Protein AF-A0A814RUX6-F1 (afdb_monomer_lite)

Organism: NCBI:txid1234261

Secondary structure (DSSP, 8-state):
----------------------------------------GGGSSSSS-TTHHHHHHHHHHHHHHHHHHHHHHHHHHHHHHHHHHHHHHHHHHHHHHHHHHHHHHHHHHHHHHHHHHHHHHHHHHHHHHHHHHHHHHHHHHHHHHHHHHHHHHHHHHHHHHHHHHSS--HHHHHHHHHHHHHHHHHHHHHHHHHHHHHHHHHHHHHHHHHHHHHHHHHHHHHHHHHHHHHHHHHHHHHHHHHHHHHHHHHS-HHHHHHHHHHHTTT-

Foldseek 3Di:
DDDDDDDPDDDDDDDPPDPDPDDDDDPPPPPDPDPDDDDPPVVVQPPDPRPVVVVVVVVVVVVVVVVVVVVVVVVVVVVVVVVVVVVVVVVVVVVVVVVVVVVVVLVVVVVVLCVVLVVVLVVLVVVLVVLVVVLVVLVVVLVVLVVVLVVLVVVLVVLVVVCVVDDNDCVSVVVNVVSVVVNVVSVVVNVVSVVVSVVSVVVSVVSVVVSVVSVVVSVVVVVVSVVVVVVVVVVVVVVVVVVLVVVVVPDDPVVNVVVVVVVVVVD

Sequence (267 aa):
MGTLHRIFRSRSVDRFARYTPTPLLSKRTLSSNYVNGSINYDMLLLMNDGSSTYERREDEKHQLAKLNDKFASYIDKIILLEADSKTLDMRLESYQKFLDDGKDIHNNLKLNVDRIYNDELKKLSDRLKSVENEIRRLEQDLSREEKENKKCIEEYRFMVNRKSNSEKDPKYEKEIHDIQRKIQLNITEIIKYRQIINEKKIDSKYLKEEQQLLGNEITGIQRGLQNVKLEKISLEQNKIVSIYLKFSTSYDYESIRDIHCKFIKFV

Structure (mmCIF, N/CA/C/O backbone):
data_AF-A0A814RUX6-F1
#
_entry.id   AF-A0A814RUX6-F1
#
loop_
_atom_site.group_PDB
_atom_site.id
_atom_site.type_symbol
_atom_site.label_atom_id
_atom_site.label_alt_id
_atom_site.label_comp_id
_atom_site.label_asym_id
_atom_site.label_entity_id
_atom_site.label_seq_id
_atom_site.pdbx_PDB_ins_code
_atom_site.Cartn_x
_atom_site.Cartn_y
_atom_site.Cartn_z
_atom_site.occupancy
_atom_site.B_iso_or_equiv
_atom_site.auth_seq_id
_atom_site.auth_comp_id
_atom_site.auth_asym_id
_atom_site.auth_atom_id
_atom_site.pdbx_PDB_model_num
ATOM 1 N N . MET A 1 1 ? -14.685 17.061 -22.788 1.00 36.47 1 MET A N 1
ATOM 2 C CA . MET A 1 1 ? -14.546 18.533 -22.824 1.00 36.47 1 MET A CA 1
ATOM 3 C C . MET A 1 1 ? -13.077 18.861 -22.553 1.00 36.47 1 MET A C 1
ATOM 5 O O . MET A 1 1 ? -12.666 18.679 -21.426 1.00 36.47 1 MET A O 1
ATOM 9 N N . GLY A 1 2 ? -12.181 19.212 -23.469 1.00 36.69 2 GLY A N 1
ATOM 10 C CA . GLY A 1 2 ? -12.221 19.436 -24.905 1.00 36.69 2 GLY A CA 1
ATOM 11 C C . GLY A 1 2 ? -10.771 19.544 -25.414 1.00 36.69 2 GLY A C 1
ATOM 12 O O . GLY A 1 2 ? -9.935 20.188 -24.795 1.00 36.69 2 GLY A O 1
ATOM 13 N N . THR A 1 3 ? -10.513 18.845 -26.516 1.00 35.19 3 THR A N 1
ATOM 14 C CA . THR A 1 3 ? -9.797 19.316 -27.712 1.00 35.19 3 THR A CA 1
ATOM 15 C C . THR A 1 3 ? -8.413 19.978 -27.566 1.00 35.19 3 THR A C 1
ATOM 17 O O . THR A 1 3 ? -8.294 21.197 -27.499 1.00 35.19 3 THR A O 1
ATOM 20 N N . LEU A 1 4 ? -7.347 19.183 -27.726 1.00 35.56 4 LEU A N 1
ATOM 21 C CA . LEU A 1 4 ? -6.066 19.666 -28.258 1.00 35.56 4 LEU A CA 1
ATOM 22 C C . LEU A 1 4 ? -6.161 19.733 -29.791 1.00 35.56 4 LEU A C 1
ATOM 24 O O . LEU A 1 4 ? -6.173 18.712 -30.480 1.00 35.56 4 LEU A O 1
ATOM 28 N N . HIS A 1 5 ? -6.258 20.946 -30.333 1.00 36.47 5 HIS A N 1
AT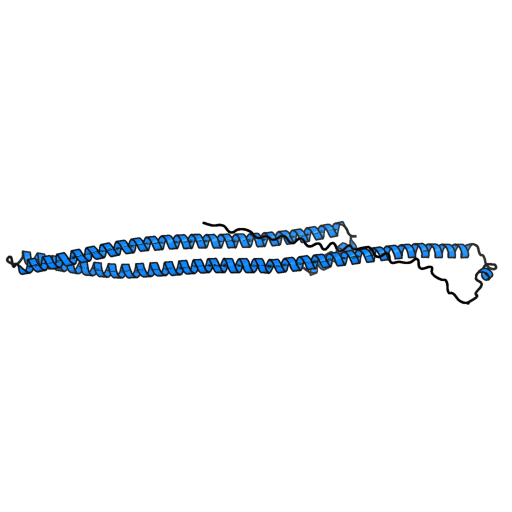OM 29 C CA . HIS A 1 5 ? -6.124 21.220 -31.762 1.00 36.47 5 HIS A CA 1
ATOM 30 C C . HIS A 1 5 ? -4.704 21.708 -32.081 1.00 36.47 5 HIS A C 1
ATOM 32 O O . HIS A 1 5 ? -4.287 22.774 -31.648 1.00 36.47 5 HIS A O 1
ATOM 38 N N . ARG A 1 6 ? -3.996 20.883 -32.866 1.00 38.56 6 ARG A N 1
ATOM 39 C CA . ARG A 1 6 ? -3.311 21.220 -34.129 1.00 38.56 6 ARG A CA 1
ATOM 40 C C . ARG A 1 6 ? -2.599 22.585 -34.186 1.00 38.56 6 ARG A C 1
ATOM 42 O O . ARG A 1 6 ? -3.282 23.582 -34.325 1.00 38.56 6 ARG A O 1
ATOM 49 N N . ILE A 1 7 ? -1.264 22.579 -34.321 1.00 35.88 7 ILE A N 1
ATOM 50 C CA . ILE A 1 7 ? -0.487 23.328 -35.340 1.00 35.88 7 ILE A CA 1
ATOM 51 C C . ILE A 1 7 ? 0.806 22.521 -35.604 1.00 35.88 7 ILE A C 1
ATOM 53 O O . ILE A 1 7 ? 1.795 22.646 -34.892 1.00 35.88 7 ILE A O 1
ATOM 57 N N . PHE A 1 8 ? 0.802 21.682 -36.643 1.00 34.19 8 PHE A N 1
ATOM 58 C CA . PHE A 1 8 ? 2.021 21.324 -37.376 1.00 34.19 8 PHE A CA 1
ATOM 59 C C . PHE A 1 8 ? 2.063 22.284 -38.563 1.00 34.19 8 PHE A C 1
ATOM 61 O O . PHE A 1 8 ? 1.281 22.153 -39.505 1.00 34.19 8 PHE A O 1
ATOM 68 N N . ARG A 1 9 ? 2.902 23.319 -38.478 1.00 36.12 9 ARG A N 1
ATOM 69 C CA . ARG A 1 9 ? 3.181 24.199 -39.614 1.00 36.12 9 ARG A CA 1
ATOM 70 C C . ARG A 1 9 ? 4.308 23.584 -40.427 1.00 36.12 9 ARG A C 1
ATOM 72 O O . ARG A 1 9 ? 5.464 23.596 -40.020 1.00 36.12 9 ARG A O 1
ATOM 79 N N . SER A 1 10 ? 3.928 23.087 -41.594 1.00 39.38 10 SER A N 1
ATOM 80 C CA . SER A 1 10 ? 4.795 22.813 -42.727 1.00 39.38 10 SER A CA 1
ATOM 81 C C . SER A 1 10 ? 5.680 24.027 -43.022 1.00 39.38 10 SER A C 1
ATOM 83 O O . SER A 1 10 ? 5.179 25.120 -43.288 1.00 39.38 10 SER A O 1
ATOM 85 N N . ARG A 1 11 ? 6.997 23.827 -43.006 1.00 34.69 11 ARG A N 1
ATOM 86 C CA . ARG A 1 11 ? 7.953 24.647 -43.753 1.00 34.69 11 ARG A CA 1
ATOM 87 C C . ARG A 1 11 ? 8.904 23.716 -44.486 1.00 34.69 11 ARG A C 1
ATOM 89 O O . ARG A 1 11 ? 9.991 23.396 -44.023 1.00 34.69 11 ARG A O 1
ATOM 96 N N . SER A 1 12 ? 8.432 23.281 -45.644 1.00 40.06 12 SER A N 1
ATOM 97 C CA . SER A 1 12 ? 9.255 23.063 -46.822 1.00 40.06 12 SER A CA 1
ATOM 98 C C . SER A 1 12 ? 10.079 24.325 -47.083 1.00 40.06 12 SER A C 1
ATOM 100 O O . SER A 1 12 ? 9.522 25.398 -47.308 1.00 40.06 12 SER A O 1
ATOM 102 N N . VAL A 1 13 ? 11.402 24.196 -47.023 1.00 39.44 13 VAL A N 1
ATOM 103 C CA . VAL A 1 13 ? 12.320 25.142 -47.653 1.00 39.44 13 VAL A CA 1
ATOM 104 C C . VAL A 1 13 ? 13.362 24.326 -48.394 1.00 39.44 13 VAL A C 1
ATOM 106 O O . VAL A 1 13 ? 14.190 23.638 -47.797 1.00 39.44 13 VAL A O 1
ATOM 109 N N . ASP A 1 14 ? 13.248 24.415 -49.712 1.00 40.59 14 ASP A N 1
ATOM 110 C CA . ASP A 1 14 ? 14.216 24.017 -50.713 1.00 40.59 14 ASP A CA 1
ATOM 111 C C . ASP A 1 14 ? 15.653 24.329 -50.305 1.00 40.59 14 ASP A C 1
ATOM 113 O O . ASP A 1 14 ? 16.003 25.478 -50.039 1.00 40.59 14 ASP A O 1
ATOM 117 N N . ARG A 1 15 ? 16.518 23.319 -50.386 1.00 37.84 15 ARG A N 1
ATOM 118 C CA . ARG A 1 15 ? 17.916 23.510 -50.781 1.00 37.84 15 ARG A CA 1
ATOM 119 C C . ARG A 1 15 ? 18.342 22.366 -51.695 1.00 37.84 15 ARG A C 1
ATOM 121 O O . ARG A 1 15 ? 19.154 21.517 -51.348 1.00 37.84 15 ARG A O 1
ATOM 128 N N . PHE A 1 16 ? 17.797 22.393 -52.910 1.00 37.53 16 PHE A N 1
ATOM 129 C CA . PHE A 1 16 ? 18.486 21.870 -54.086 1.00 37.53 16 PHE A CA 1
ATOM 130 C C . PHE A 1 16 ? 19.758 22.698 -54.305 1.00 37.53 16 PHE A C 1
ATOM 132 O O . PHE A 1 16 ? 19.759 23.694 -55.030 1.00 37.53 16 PHE A O 1
ATOM 139 N N . ALA A 1 17 ? 20.854 22.301 -53.663 1.00 37.38 17 ALA A N 1
ATOM 140 C CA . ALA A 1 17 ? 22.177 22.700 -54.112 1.00 37.38 17 ALA A CA 1
ATOM 141 C C . ALA A 1 17 ? 22.495 21.870 -55.360 1.00 37.38 17 ALA A C 1
ATOM 143 O O . ALA A 1 17 ? 22.822 20.687 -55.289 1.00 37.38 17 ALA A O 1
ATOM 144 N N . ARG A 1 18 ? 22.319 22.504 -56.520 1.00 36.00 18 ARG A N 1
ATOM 145 C CA . ARG A 1 18 ? 22.777 22.005 -57.814 1.00 36.00 18 ARG A CA 1
ATOM 146 C C . ARG A 1 18 ? 24.296 21.858 -57.733 1.00 36.00 18 ARG A C 1
ATOM 148 O O . ARG A 1 18 ? 25.004 22.859 -57.783 1.00 36.00 18 ARG A O 1
ATOM 155 N N . TYR A 1 19 ? 24.795 20.633 -57.621 1.00 36.12 19 TYR A N 1
ATOM 156 C CA . TYR A 1 19 ? 26.171 20.351 -58.006 1.00 36.12 19 TYR A CA 1
ATOM 157 C C . TYR A 1 19 ? 26.215 20.340 -59.532 1.00 36.12 19 TYR A C 1
ATOM 159 O O . TYR A 1 19 ? 25.914 19.347 -60.189 1.00 36.12 19 TYR A O 1
ATOM 167 N N . THR A 1 20 ? 26.529 21.498 -60.102 1.00 37.06 20 THR A N 1
ATOM 168 C CA . THR A 1 20 ? 27.078 21.586 -61.450 1.00 37.06 20 THR A CA 1
ATOM 169 C C . THR A 1 20 ? 28.456 20.923 -61.430 1.00 37.06 20 THR A C 1
ATOM 171 O O . THR A 1 20 ? 29.297 21.358 -60.638 1.00 37.06 20 THR A O 1
ATOM 174 N N . PRO A 1 21 ? 28.738 19.907 -62.259 1.00 38.47 21 PRO A N 1
ATOM 175 C CA . PRO A 1 21 ? 30.109 19.473 -62.454 1.00 38.47 21 PRO A CA 1
ATOM 176 C C . PRO A 1 21 ? 30.869 20.602 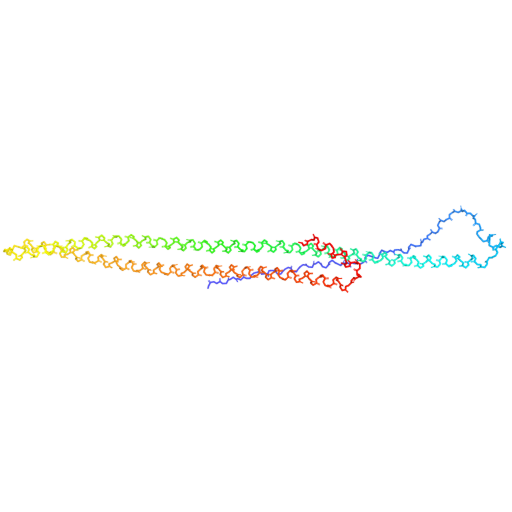-63.156 1.00 38.47 21 PRO A C 1
ATOM 178 O O . PRO A 1 21 ? 30.574 20.959 -64.296 1.00 38.47 21 PRO A O 1
ATOM 181 N N . THR A 1 22 ? 31.823 21.204 -62.452 1.00 40.47 22 THR A N 1
ATOM 182 C CA . THR A 1 22 ? 32.814 22.112 -63.027 1.00 40.47 22 THR A CA 1
ATOM 183 C C . THR A 1 22 ? 33.634 21.325 -64.054 1.00 40.47 22 THR A C 1
ATOM 185 O O . THR A 1 22 ? 34.257 20.329 -63.681 1.00 40.47 22 THR A O 1
ATOM 188 N N . PRO A 1 23 ? 33.678 21.726 -65.336 1.00 43.50 23 PRO A N 1
ATOM 189 C CA . PRO A 1 23 ? 34.560 21.101 -66.303 1.00 43.50 23 PRO A CA 1
ATOM 190 C C . PRO A 1 23 ? 35.957 21.683 -66.096 1.00 43.50 23 PRO A C 1
ATOM 192 O O . PRO A 1 23 ? 36.272 22.773 -66.567 1.00 43.50 23 PRO A O 1
ATOM 195 N N . LEU A 1 24 ? 36.803 20.969 -65.363 1.00 37.91 24 LEU A N 1
ATOM 196 C CA . LEU A 1 24 ? 38.224 21.274 -65.273 1.00 37.91 24 LEU A CA 1
ATOM 197 C C . LEU A 1 24 ? 39.006 20.015 -65.618 1.00 37.91 24 LEU A C 1
ATOM 199 O O . LEU A 1 24 ? 39.249 19.174 -64.764 1.00 37.91 24 LEU A O 1
ATOM 203 N N . LEU A 1 25 ? 39.405 19.910 -66.884 1.00 40.44 25 LEU A N 1
ATOM 204 C CA . LEU A 1 25 ? 40.822 19.882 -67.233 1.00 40.44 25 LEU A CA 1
ATOM 205 C C . LEU A 1 25 ? 40.977 20.112 -68.739 1.00 40.44 25 LEU A C 1
ATOM 207 O O . LEU A 1 25 ? 40.744 19.256 -69.587 1.00 40.44 25 LEU A O 1
ATOM 211 N N . SER A 1 26 ? 41.352 21.358 -69.018 1.00 35.94 26 SER A N 1
ATOM 212 C CA . SER A 1 26 ? 42.042 21.830 -70.209 1.00 35.94 26 SER A CA 1
ATOM 213 C C . SER A 1 26 ? 42.982 20.769 -70.789 1.00 35.94 26 SER A C 1
ATOM 215 O O . SER A 1 26 ? 43.821 20.209 -70.078 1.00 35.94 26 SER A O 1
ATOM 217 N N . LYS A 1 27 ? 42.864 20.555 -72.105 1.00 42.44 27 LYS A N 1
ATOM 218 C CA . LYS A 1 27 ? 43.895 19.947 -72.946 1.00 42.44 27 LYS A CA 1
ATOM 219 C C . LYS A 1 27 ? 45.211 20.688 -72.692 1.00 42.44 27 LYS A C 1
ATOM 221 O O . LYS A 1 27 ? 45.459 21.729 -73.295 1.00 42.44 27 LYS A O 1
ATOM 226 N N . ARG A 1 28 ? 46.070 20.152 -71.821 1.00 36.16 28 ARG A N 1
ATOM 227 C CA . ARG A 1 28 ? 47.487 20.517 -71.831 1.00 36.16 28 ARG A CA 1
ATOM 228 C C . ARG A 1 28 ? 48.082 19.938 -73.103 1.00 36.16 28 ARG A C 1
ATOM 230 O O . ARG A 1 28 ? 48.473 18.778 -73.156 1.00 36.16 28 ARG A O 1
ATOM 237 N N . THR A 1 29 ? 48.141 20.775 -74.129 1.00 36.97 29 THR A N 1
ATOM 238 C CA . THR A 1 29 ? 49.233 20.735 -75.089 1.00 36.97 29 THR A CA 1
ATOM 239 C C . THR A 1 29 ? 50.527 20.821 -74.284 1.00 36.97 29 THR A C 1
ATOM 241 O O . THR A 1 29 ? 50.864 21.859 -73.714 1.00 36.97 29 THR A O 1
ATOM 244 N N . LEU A 1 30 ? 51.231 19.697 -74.159 1.00 35.81 30 LEU A N 1
ATOM 245 C CA . LEU A 1 30 ? 52.615 19.708 -73.710 1.00 35.81 30 LEU A CA 1
ATOM 246 C C . LEU A 1 30 ? 53.423 20.404 -74.806 1.00 35.81 30 LEU A C 1
ATOM 248 O O . LEU A 1 30 ? 53.787 19.810 -75.817 1.00 35.81 30 LEU A O 1
ATOM 252 N N . SER A 1 31 ? 53.617 21.707 -74.614 1.00 31.95 31 SER A N 1
ATOM 253 C CA . SER A 1 31 ? 54.617 22.502 -75.309 1.00 31.95 31 SER A CA 1
ATOM 254 C C . SER A 1 31 ? 55.986 21.897 -75.009 1.00 31.95 31 SER A C 1
ATOM 256 O O . SER A 1 31 ? 56.478 21.953 -73.880 1.00 31.95 31 SER A O 1
ATOM 258 N N . SER A 1 32 ? 56.556 21.259 -76.025 1.00 34.28 32 SER A N 1
ATOM 259 C CA . SER A 1 32 ? 57.919 20.747 -76.053 1.00 34.28 32 SER A CA 1
ATOM 260 C C . SER A 1 32 ? 58.901 21.920 -76.065 1.00 34.28 32 SER A C 1
ATOM 262 O O . SER A 1 32 ? 59.272 22.411 -77.127 1.00 34.28 32 SER A O 1
ATOM 264 N N . ASN A 1 33 ? 59.347 22.344 -74.885 1.00 34.97 33 ASN A N 1
ATOM 265 C CA . ASN A 1 33 ? 60.555 23.149 -74.731 1.00 34.97 33 ASN A CA 1
ATOM 266 C C . ASN A 1 33 ? 61.714 22.234 -74.318 1.00 34.97 33 ASN A C 1
ATOM 268 O O . ASN A 1 33 ? 62.028 22.117 -73.136 1.00 34.97 33 ASN A O 1
ATOM 272 N N . TYR A 1 34 ? 62.357 21.606 -75.303 1.00 34.12 34 TYR A N 1
ATOM 273 C CA . TYR A 1 34 ? 63.737 21.137 -75.179 1.00 34.12 34 TYR A CA 1
ATOM 274 C C . TYR A 1 34 ? 64.607 21.998 -76.090 1.00 34.12 34 TYR A C 1
ATOM 276 O O . TYR A 1 34 ? 64.601 21.867 -77.311 1.00 34.12 34 TYR A O 1
ATOM 284 N N . VAL A 1 35 ? 65.326 22.925 -75.463 1.00 34.88 35 VAL A N 1
ATOM 285 C CA . VAL A 1 35 ? 66.384 23.720 -76.079 1.00 34.88 35 VAL A CA 1
ATOM 286 C C . VAL A 1 35 ? 67.675 22.900 -76.032 1.00 34.88 35 VAL A C 1
ATOM 288 O O . VAL A 1 35 ? 68.141 22.538 -74.958 1.00 34.88 35 VAL A O 1
ATOM 291 N N . ASN A 1 36 ? 68.215 22.634 -77.221 1.00 36.78 36 ASN A N 1
ATOM 292 C CA . ASN A 1 36 ? 69.619 22.394 -77.563 1.00 36.78 36 ASN A CA 1
ATOM 293 C C . ASN A 1 36 ? 70.470 21.492 -76.654 1.00 36.78 36 ASN A C 1
ATOM 295 O O . ASN A 1 36 ? 71.195 21.945 -75.773 1.00 36.78 36 ASN A O 1
ATOM 299 N N . GLY A 1 37 ? 70.531 20.227 -77.059 1.00 32.06 37 GLY A N 1
ATOM 300 C CA . GLY A 1 37 ? 71.679 19.344 -76.893 1.00 32.06 37 GLY A CA 1
ATOM 301 C C . GLY A 1 37 ? 71.703 18.399 -78.088 1.00 32.06 37 GLY A C 1
ATOM 302 O O . GLY A 1 37 ? 71.136 17.315 -78.029 1.00 32.06 37 GLY A O 1
ATOM 303 N N . SER A 1 38 ? 72.254 18.865 -79.209 1.00 47.50 38 SER A N 1
ATOM 304 C CA . SER A 1 38 ? 72.338 18.103 -80.455 1.00 47.50 38 SER A CA 1
ATOM 305 C C . SER A 1 38 ? 73.267 16.901 -80.264 1.00 47.50 38 SER A C 1
ATOM 307 O O . SER A 1 38 ? 74.485 17.022 -80.370 1.00 47.50 38 SER A O 1
ATOM 309 N N . ILE A 1 39 ? 72.690 15.740 -79.959 1.00 41.53 39 ILE A N 1
ATOM 310 C CA . ILE A 1 39 ? 73.300 14.444 -80.244 1.00 41.53 39 ILE A CA 1
ATOM 311 C C . ILE A 1 39 ? 72.390 13.798 -81.275 1.00 41.53 39 ILE A C 1
ATOM 313 O O . ILE A 1 39 ? 71.262 13.397 -80.996 1.00 41.53 39 ILE A O 1
ATOM 317 N N . ASN A 1 40 ? 72.883 13.795 -82.505 1.00 45.25 40 ASN A N 1
ATOM 318 C CA . ASN A 1 40 ? 72.220 13.248 -83.670 1.00 45.25 40 ASN A CA 1
ATOM 319 C C . ASN A 1 40 ? 72.198 11.713 -83.555 1.00 45.25 40 ASN A C 1
ATOM 321 O O . ASN A 1 40 ? 73.110 11.033 -84.026 1.00 45.25 40 ASN A O 1
ATOM 325 N N . TYR A 1 41 ? 71.188 11.166 -82.871 1.00 46.38 41 TYR A N 1
ATOM 326 C CA . TYR A 1 41 ? 71.005 9.717 -82.715 1.00 46.38 41 TYR A CA 1
ATOM 327 C C . TYR A 1 41 ? 70.725 9.002 -84.046 1.00 46.38 41 TYR A C 1
ATOM 329 O O . TYR A 1 41 ? 70.938 7.794 -84.130 1.00 46.38 41 TYR A O 1
ATOM 337 N N . ASP A 1 42 ? 70.357 9.741 -85.097 1.00 47.19 42 ASP A N 1
ATOM 338 C CA . ASP A 1 42 ? 70.187 9.200 -86.449 1.00 47.19 42 ASP A CA 1
ATOM 339 C C . ASP A 1 42 ? 71.530 8.904 -87.143 1.00 47.19 42 ASP A C 1
ATOM 341 O O . ASP A 1 42 ? 71.586 8.082 -88.055 1.00 47.19 42 ASP A O 1
ATOM 345 N N . MET A 1 43 ? 72.645 9.494 -86.686 1.00 46.19 43 MET A N 1
ATOM 346 C CA . MET A 1 43 ? 73.969 9.307 -87.305 1.00 46.19 43 MET A CA 1
ATOM 347 C C . MET A 1 43 ? 74.812 8.186 -86.669 1.00 46.19 43 MET A C 1
ATOM 349 O O . MET A 1 43 ? 75.876 7.850 -87.181 1.00 46.19 43 MET A O 1
ATOM 353 N N . LEU A 1 44 ? 74.346 7.580 -85.572 1.00 48.97 44 LEU A N 1
ATOM 354 C CA . LEU A 1 44 ? 74.977 6.410 -84.937 1.00 48.97 44 LEU A CA 1
ATOM 355 C C . LEU A 1 44 ? 74.324 5.081 -85.356 1.00 48.97 44 LEU A C 1
ATOM 357 O O . LEU A 1 44 ? 74.768 4.019 -84.930 1.00 48.97 44 LEU A O 1
ATOM 361 N N . LEU A 1 45 ? 73.289 5.128 -86.203 1.00 49.91 45 LEU A N 1
ATOM 362 C CA . LEU A 1 45 ? 72.552 3.945 -86.659 1.00 49.91 45 LEU A CA 1
ATOM 363 C C . LEU A 1 45 ? 73.125 3.274 -87.919 1.00 49.91 45 LEU A C 1
ATOM 365 O O . LEU A 1 45 ? 72.661 2.199 -88.285 1.00 49.91 45 LEU A O 1
ATOM 369 N N . LEU A 1 46 ? 74.119 3.869 -88.583 1.00 47.53 46 LEU A N 1
ATOM 370 C CA . LEU A 1 46 ? 74.619 3.366 -89.871 1.00 47.53 46 LEU A CA 1
ATOM 371 C C . LEU A 1 46 ? 75.896 2.516 -89.781 1.00 47.53 46 LEU A C 1
ATOM 373 O O . LEU A 1 46 ? 76.390 2.072 -90.814 1.00 47.53 46 LEU A O 1
ATOM 377 N N . MET A 1 47 ? 76.427 2.249 -88.582 1.00 46.84 47 MET A N 1
ATOM 378 C CA . MET A 1 47 ? 77.649 1.446 -88.412 1.00 46.84 47 MET A CA 1
ATOM 379 C C . MET A 1 47 ? 77.618 0.565 -87.150 1.00 46.84 47 MET A C 1
ATOM 381 O O . MET A 1 47 ? 78.377 0.802 -86.219 1.00 46.84 47 MET A O 1
ATOM 385 N N . ASN A 1 48 ? 76.706 -0.415 -87.095 1.00 47.97 48 ASN A N 1
ATOM 386 C CA . ASN A 1 48 ? 76.863 -1.709 -86.395 1.00 47.97 48 ASN A CA 1
ATOM 387 C C . ASN A 1 48 ? 75.524 -2.471 -86.404 1.00 47.97 48 ASN A C 1
ATOM 389 O O . ASN A 1 48 ? 74.583 -2.053 -85.734 1.00 47.97 48 ASN A O 1
ATOM 393 N N . ASP A 1 49 ? 75.439 -3.572 -87.157 1.00 47.50 49 ASP A N 1
ATOM 394 C CA . ASP A 1 49 ? 74.478 -4.689 -87.025 1.00 47.50 49 ASP A CA 1
ATOM 395 C C . ASP A 1 49 ? 73.006 -4.322 -86.693 1.00 47.50 49 ASP A C 1
ATOM 397 O O . ASP A 1 49 ? 72.322 -4.950 -85.877 1.00 47.50 49 ASP A O 1
ATOM 401 N N . GLY A 1 50 ? 72.509 -3.272 -87.354 1.00 48.66 50 GLY A N 1
ATOM 402 C CA . GLY A 1 50 ? 71.383 -2.429 -86.934 1.00 48.66 50 GLY A CA 1
ATOM 403 C C . GLY A 1 50 ? 69.952 -2.941 -87.141 1.00 48.66 50 GLY A C 1
ATOM 404 O O . GLY A 1 50 ? 69.044 -2.117 -87.148 1.00 48.66 50 GLY A O 1
ATOM 405 N N . SER A 1 51 ? 69.711 -4.249 -87.283 1.00 51.03 51 SER A N 1
ATOM 406 C CA . SER A 1 51 ? 68.328 -4.779 -87.295 1.00 51.03 51 SER A CA 1
ATOM 407 C C . SER A 1 51 ? 67.832 -5.123 -85.885 1.00 51.03 51 SER A C 1
ATOM 409 O O . SER A 1 51 ? 66.692 -4.838 -85.540 1.00 51.03 51 SER A O 1
ATOM 411 N N . SER A 1 52 ? 68.700 -5.661 -85.020 1.00 55.28 52 SER A N 1
ATOM 412 C CA . SER A 1 52 ? 68.284 -6.223 -83.720 1.00 55.28 52 SER A CA 1
ATOM 413 C C . SER A 1 52 ? 68.164 -5.197 -82.582 1.00 55.28 52 SER A C 1
ATOM 415 O O . SER A 1 52 ? 67.423 -5.401 -81.619 1.00 55.28 52 SER A O 1
ATOM 417 N N . THR A 1 53 ? 68.883 -4.073 -82.662 1.00 54.19 53 THR A N 1
ATOM 418 C CA . THR A 1 53 ? 68.926 -3.046 -81.601 1.00 54.19 53 THR A CA 1
ATOM 419 C C . THR A 1 53 ? 67.827 -1.993 -81.730 1.00 54.19 53 THR A C 1
ATOM 421 O O . THR A 1 53 ? 67.482 -1.335 -80.747 1.00 54.19 53 THR A O 1
ATOM 424 N N . TYR A 1 54 ? 67.283 -1.806 -82.934 1.00 59.88 54 TYR A N 1
ATOM 425 C CA . TYR A 1 54 ? 66.118 -0.957 -83.166 1.00 59.88 54 TYR A CA 1
ATOM 426 C C . TYR A 1 54 ? 64.838 -1.678 -82.734 1.00 59.88 54 TYR A C 1
ATOM 428 O O . TYR A 1 54 ? 64.058 -1.117 -81.971 1.00 59.88 54 TYR A O 1
ATOM 436 N N . GLU A 1 55 ? 64.700 -2.956 -83.103 1.00 61.25 55 GLU A N 1
ATOM 437 C CA . GLU A 1 55 ? 63.621 -3.835 -82.633 1.00 61.25 55 GLU A CA 1
ATOM 438 C C . GLU A 1 55 ? 63.599 -3.932 -81.102 1.00 61.25 55 GLU A C 1
ATOM 440 O O . GLU A 1 55 ? 62.563 -3.681 -80.496 1.00 61.25 55 GLU A O 1
ATOM 445 N N . ARG A 1 56 ? 64.756 -4.138 -80.446 1.00 60.41 56 ARG A N 1
ATOM 446 C CA . ARG A 1 56 ? 64.845 -4.103 -78.972 1.00 60.41 56 ARG A CA 1
ATOM 447 C C . ARG A 1 56 ? 64.388 -2.781 -78.358 1.00 60.41 56 ARG A C 1
ATOM 449 O O . ARG A 1 56 ? 63.772 -2.796 -77.298 1.00 60.41 56 ARG A O 1
ATOM 456 N N . ARG A 1 57 ? 64.696 -1.642 -78.985 1.00 69.19 57 ARG A N 1
ATOM 457 C CA . ARG A 1 57 ? 64.305 -0.319 -78.471 1.00 69.19 57 ARG A CA 1
ATOM 458 C C . ARG A 1 57 ? 62.818 -0.037 -78.671 1.00 69.19 57 ARG A C 1
ATOM 460 O O . ARG A 1 57 ? 62.202 0.563 -77.792 1.00 69.19 57 ARG A O 1
ATOM 467 N N . GLU A 1 58 ? 62.230 -0.482 -79.778 1.00 71.56 58 GLU A N 1
ATOM 468 C CA . GLU A 1 58 ? 60.777 -0.419 -79.980 1.00 71.56 58 GLU A CA 1
ATOM 469 C C . GLU A 1 58 ? 60.033 -1.388 -79.045 1.00 71.56 58 GLU A C 1
ATOM 471 O O . GLU A 1 58 ? 59.023 -1.006 -78.453 1.00 71.56 58 GLU A O 1
ATOM 476 N N . ASP A 1 59 ? 60.578 -2.579 -78.781 1.00 71.62 59 ASP A N 1
ATOM 477 C CA . ASP A 1 59 ? 60.044 -3.508 -77.779 1.00 71.62 59 ASP A CA 1
ATOM 478 C C . ASP A 1 59 ? 60.117 -2.934 -76.356 1.00 71.62 59 ASP A C 1
ATOM 480 O O . ASP A 1 59 ? 59.138 -3.005 -75.610 1.00 71.62 59 ASP A O 1
ATOM 484 N N . GLU A 1 60 ? 61.239 -2.319 -75.971 1.00 73.44 60 GLU A N 1
ATOM 485 C CA . GLU A 1 60 ? 61.400 -1.631 -74.682 1.00 73.44 60 GLU A CA 1
ATOM 486 C C . GLU A 1 60 ? 60.403 -0.471 -74.546 1.00 73.44 60 GLU A C 1
ATOM 488 O O . GLU A 1 60 ? 59.739 -0.326 -73.517 1.00 73.44 60 GLU A O 1
ATOM 493 N N . LYS A 1 61 ? 60.214 0.317 -75.607 1.00 74.94 61 LYS A N 1
ATOM 494 C CA . LYS A 1 61 ? 59.228 1.403 -75.656 1.00 74.94 61 LYS A CA 1
ATOM 495 C C . LYS A 1 61 ? 57.792 0.880 -75.555 1.00 74.94 61 LYS A C 1
ATOM 497 O O . LYS A 1 61 ? 56.982 1.464 -74.834 1.00 74.94 61 LYS A O 1
ATOM 502 N N . HIS A 1 62 ? 57.473 -0.245 -76.194 1.00 77.94 62 HIS A N 1
ATOM 503 C CA . HIS A 1 62 ? 56.171 -0.900 -76.064 1.00 77.94 62 HIS A CA 1
ATOM 504 C C . HIS A 1 62 ? 55.939 -1.501 -74.674 1.00 77.94 62 HIS A C 1
ATOM 506 O O . HIS A 1 62 ? 54.823 -1.429 -74.153 1.00 77.94 62 HIS A O 1
ATOM 512 N N . GLN A 1 63 ? 56.967 -2.072 -74.047 1.00 81.50 63 GLN A N 1
ATOM 513 C CA . GLN A 1 63 ? 56.889 -2.560 -72.670 1.00 81.50 63 GLN A CA 1
ATOM 514 C C . GLN A 1 63 ? 56.692 -1.409 -71.681 1.00 81.50 63 GLN A C 1
ATOM 516 O O . GLN A 1 63 ? 55.845 -1.519 -70.795 1.00 81.50 63 GLN A O 1
ATOM 521 N N . LEU A 1 64 ? 57.395 -0.289 -71.868 1.00 80.56 64 LEU A N 1
ATOM 522 C CA . LEU A 1 64 ? 57.217 0.926 -71.072 1.00 80.56 64 LEU A CA 1
ATOM 523 C C . LEU A 1 64 ? 55.817 1.522 -71.243 1.00 80.56 64 LEU A C 1
ATOM 525 O O . LEU A 1 64 ? 55.206 1.907 -70.250 1.00 80.56 64 LEU A O 1
ATOM 529 N N . ALA A 1 65 ? 55.270 1.534 -72.462 1.00 79.00 65 ALA A N 1
ATOM 530 C CA . ALA A 1 65 ? 53.893 1.961 -72.706 1.00 79.00 65 ALA A CA 1
ATOM 531 C C . ALA A 1 65 ? 52.882 1.064 -71.967 1.00 79.00 65 ALA A C 1
ATOM 533 O O . ALA A 1 65 ? 52.071 1.562 -71.191 1.00 79.00 65 ALA A O 1
ATOM 534 N N . LYS A 1 66 ? 53.006 -0.267 -72.095 1.00 79.75 66 LYS A N 1
ATOM 535 C CA . LYS A 1 66 ? 52.159 -1.232 -71.366 1.00 79.75 66 LYS A CA 1
ATOM 536 C C . LYS A 1 66 ? 52.289 -1.103 -69.848 1.00 79.75 66 LYS A C 1
ATOM 538 O O . LYS A 1 66 ? 51.324 -1.338 -69.122 1.00 79.75 66 LYS A O 1
ATOM 543 N N . LEU A 1 67 ? 53.484 -0.793 -69.352 1.00 82.25 67 LEU A N 1
ATOM 544 C CA . LEU A 1 67 ? 53.729 -0.601 -67.929 1.00 82.25 67 LEU A CA 1
ATOM 545 C C . LEU A 1 67 ? 53.093 0.702 -67.429 1.00 82.25 67 LEU A C 1
ATOM 547 O O . LEU A 1 67 ? 52.497 0.711 -66.356 1.00 82.25 67 LEU A O 1
ATOM 551 N N . ASN A 1 68 ? 53.156 1.769 -68.224 1.00 83.12 68 ASN A N 1
ATOM 552 C CA . ASN A 1 68 ? 52.512 3.039 -67.914 1.00 83.12 68 ASN A CA 1
ATOM 553 C C . ASN A 1 68 ? 50.981 2.902 -67.878 1.00 83.12 68 ASN A C 1
ATOM 555 O O . ASN A 1 68 ? 50.350 3.360 -66.931 1.00 83.12 68 ASN A O 1
ATOM 559 N N . ASP A 1 69 ? 50.394 2.165 -68.824 1.00 81.94 69 ASP A N 1
ATOM 560 C CA . ASP A 1 69 ? 48.955 1.863 -68.817 1.00 81.94 69 ASP A CA 1
ATOM 561 C C . ASP A 1 69 ? 48.545 1.056 -67.572 1.00 81.94 69 ASP A C 1
ATOM 563 O O . ASP A 1 69 ? 47.504 1.309 -66.959 1.00 81.94 69 ASP A O 1
ATOM 567 N N . LYS A 1 70 ? 49.391 0.111 -67.134 1.00 83.69 70 LYS A N 1
ATOM 568 C CA . LYS A 1 70 ? 49.183 -0.616 -65.870 1.00 83.69 70 LYS A CA 1
ATOM 569 C C . LYS A 1 70 ? 49.284 0.307 -64.657 1.00 83.69 70 LYS A C 1
ATOM 571 O O . LYS A 1 70 ? 48.463 0.184 -63.751 1.00 83.69 70 LYS A O 1
ATOM 576 N N . PHE A 1 71 ? 50.247 1.228 -64.629 1.00 85.00 71 PHE A N 1
ATOM 577 C CA . PHE A 1 71 ? 50.369 2.203 -63.544 1.00 85.00 71 PHE A CA 1
ATOM 578 C C . PHE A 1 71 ? 49.174 3.153 -63.489 1.00 85.00 71 PHE A C 1
ATOM 580 O O . PHE A 1 71 ? 48.647 3.370 -62.402 1.00 85.00 71 PHE A O 1
ATOM 587 N N . ALA A 1 72 ? 48.687 3.639 -64.632 1.00 78.25 72 ALA A N 1
ATOM 588 C CA . ALA A 1 72 ? 47.467 4.438 -64.699 1.00 78.25 72 ALA A CA 1
ATOM 589 C C . ALA A 1 72 ? 46.263 3.668 -64.128 1.00 78.25 72 ALA A C 1
ATOM 591 O O . ALA A 1 72 ? 45.577 4.166 -63.239 1.00 78.25 72 ALA A O 1
ATOM 592 N N . SER A 1 73 ? 46.082 2.402 -64.528 1.00 81.81 73 SER A N 1
ATOM 593 C CA . SER A 1 73 ? 45.014 1.549 -63.989 1.00 81.81 73 SER A CA 1
ATOM 594 C C . SER A 1 73 ? 45.134 1.307 -62.478 1.00 81.81 73 SER A C 1
ATOM 596 O O . SER A 1 73 ? 44.121 1.235 -61.781 1.00 81.81 73 SER A O 1
ATOM 598 N N . TYR A 1 74 ? 46.351 1.177 -61.942 1.00 83.50 74 TYR A N 1
ATOM 599 C CA . TYR A 1 74 ? 46.550 1.035 -60.498 1.00 83.50 74 TYR A CA 1
ATOM 600 C C . TYR A 1 74 ? 46.271 2.325 -59.733 1.00 83.50 74 TYR A C 1
ATOM 602 O O . TYR A 1 74 ? 45.667 2.259 -58.665 1.00 83.50 74 TYR A O 1
ATOM 610 N N . ILE A 1 75 ? 46.652 3.481 -60.277 1.00 83.88 75 ILE A N 1
ATOM 611 C CA . ILE A 1 75 ? 46.334 4.783 -59.684 1.00 83.88 75 ILE A CA 1
ATOM 612 C C . ILE A 1 75 ? 44.814 4.959 -59.598 1.00 83.88 75 ILE A C 1
ATOM 614 O O . ILE A 1 75 ? 44.307 5.293 -58.530 1.00 83.88 75 ILE A O 1
ATOM 618 N N . ASP A 1 76 ? 44.078 4.630 -60.662 1.00 74.62 76 ASP A N 1
ATOM 619 C CA . ASP A 1 76 ? 42.612 4.701 -60.663 1.00 74.62 76 ASP A CA 1
ATOM 620 C C . ASP A 1 76 ? 41.985 3.782 -59.603 1.00 74.62 76 ASP A C 1
ATOM 622 O O . ASP A 1 76 ? 41.051 4.172 -58.899 1.00 74.62 76 ASP A O 1
ATOM 626 N N . LYS A 1 77 ? 42.530 2.569 -59.428 1.00 84.69 77 LYS A N 1
ATOM 627 C CA . LYS A 1 77 ? 42.085 1.642 -58.374 1.00 84.69 77 LYS A CA 1
ATOM 628 C C . LYS A 1 77 ? 42.369 2.172 -56.971 1.00 84.69 77 LYS A C 1
ATOM 630 O O . LYS A 1 77 ? 41.524 2.014 -56.097 1.00 84.69 77 LYS A O 1
ATOM 635 N N . ILE A 1 78 ? 43.528 2.792 -56.747 1.00 83.94 78 ILE A N 1
ATOM 636 C CA . ILE A 1 78 ? 43.879 3.383 -55.448 1.00 83.94 78 ILE A CA 1
ATOM 637 C C . ILE A 1 78 ? 42.933 4.542 -55.127 1.00 83.94 78 ILE A C 1
ATOM 639 O O . ILE A 1 78 ? 42.385 4.584 -54.031 1.00 83.94 78 ILE A O 1
ATOM 643 N N . ILE A 1 79 ? 42.658 5.419 -56.096 1.00 81.44 79 ILE A N 1
ATOM 644 C CA . ILE A 1 79 ? 41.717 6.535 -55.926 1.00 81.44 79 ILE A CA 1
ATOM 645 C C . ILE A 1 79 ? 40.314 6.020 -55.573 1.00 81.44 79 ILE A C 1
ATOM 647 O O . ILE A 1 79 ? 39.662 6.5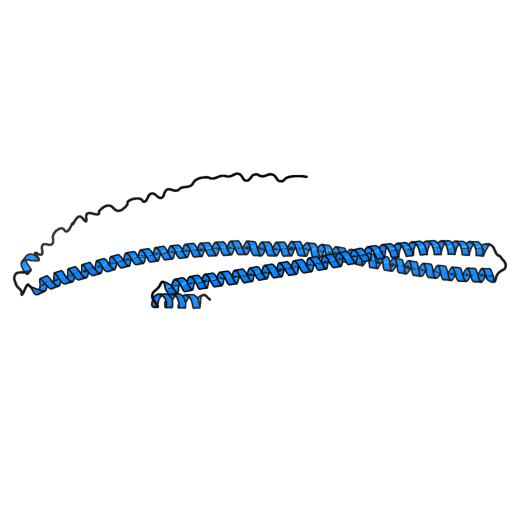62 -54.678 1.00 81.44 79 ILE A O 1
ATOM 651 N N . LEU A 1 80 ? 39.851 4.958 -56.242 1.00 78.31 80 LEU A N 1
ATOM 652 C CA . LEU A 1 80 ? 38.560 4.338 -55.941 1.00 78.31 80 LEU A CA 1
ATOM 653 C C . LEU A 1 80 ? 38.532 3.749 -54.521 1.00 78.31 80 LEU A C 1
ATOM 655 O O . LEU A 1 80 ? 37.596 4.006 -53.768 1.00 78.31 80 LEU A O 1
ATOM 659 N N . LEU A 1 81 ? 39.580 3.020 -54.129 1.00 78.50 81 LEU A N 1
ATOM 660 C CA . LEU A 1 81 ? 39.692 2.431 -52.793 1.00 78.50 81 LEU A CA 1
ATOM 661 C C . LEU A 1 81 ? 39.749 3.492 -51.686 1.00 78.50 81 LEU A C 1
ATOM 663 O O . LEU A 1 81 ? 39.148 3.310 -50.629 1.00 78.50 81 LEU A O 1
ATOM 667 N N . GLU A 1 82 ? 40.421 4.618 -51.915 1.00 78.56 82 GLU A N 1
ATOM 668 C CA . GLU A 1 82 ? 40.444 5.739 -50.972 1.00 78.56 82 GLU A CA 1
ATOM 669 C C . GLU A 1 82 ? 39.066 6.403 -50.826 1.00 78.56 82 GLU A C 1
ATOM 671 O O . GLU A 1 82 ? 38.666 6.777 -49.718 1.00 78.56 82 GLU A O 1
ATOM 676 N N . ALA A 1 83 ? 38.319 6.537 -51.926 1.00 75.06 83 ALA A N 1
ATOM 677 C CA . ALA A 1 83 ? 36.955 7.058 -51.904 1.00 75.06 83 ALA A CA 1
ATOM 678 C C . ALA A 1 83 ? 35.998 6.121 -51.145 1.00 75.06 83 ALA A C 1
ATOM 680 O O . ALA A 1 83 ? 35.180 6.580 -50.335 1.00 75.06 83 ALA A O 1
ATOM 681 N N . ASP A 1 84 ? 36.144 4.812 -51.346 1.00 70.31 84 ASP A N 1
ATOM 682 C CA . ASP A 1 84 ? 35.380 3.796 -50.625 1.00 70.31 84 ASP A CA 1
ATOM 683 C C . ASP A 1 84 ? 35.736 3.779 -49.132 1.00 70.31 84 ASP A C 1
ATOM 685 O O . ASP A 1 84 ? 34.834 3.753 -48.290 1.00 70.31 84 ASP A O 1
ATOM 689 N N . SER A 1 85 ? 37.024 3.895 -48.783 1.00 76.94 85 SER A N 1
ATOM 690 C CA . SER A 1 85 ? 37.482 3.986 -47.389 1.00 76.94 85 SER A CA 1
ATOM 691 C C . SER A 1 85 ? 36.875 5.194 -46.678 1.00 76.94 85 SER A C 1
ATOM 693 O O . SER A 1 85 ? 36.277 5.044 -45.615 1.00 76.94 85 SER A O 1
ATOM 695 N N . LYS A 1 86 ? 36.914 6.381 -47.295 1.00 79.25 86 LYS A N 1
ATOM 696 C CA . LYS A 1 86 ? 36.278 7.584 -46.728 1.00 79.25 86 LYS A CA 1
ATOM 697 C C . LYS A 1 86 ? 34.774 7.411 -46.540 1.00 79.25 86 LYS A C 1
ATOM 699 O O . LYS A 1 86 ? 34.203 7.892 -45.564 1.00 79.25 86 LYS A O 1
ATOM 704 N N . THR A 1 87 ? 34.112 6.729 -47.472 1.00 73.06 87 THR A N 1
ATOM 705 C CA . THR A 1 87 ? 32.674 6.452 -47.372 1.00 73.06 87 THR A CA 1
ATOM 706 C C . THR A 1 87 ? 32.361 5.508 -46.213 1.00 73.06 87 THR A C 1
ATOM 708 O O . THR A 1 87 ? 31.354 5.689 -45.523 1.00 73.06 87 THR A O 1
ATOM 711 N N . LEU A 1 88 ? 33.217 4.514 -45.976 1.00 63.50 88 LEU A N 1
ATOM 712 C CA . LEU A 1 88 ? 33.112 3.611 -44.832 1.00 63.50 88 LEU A CA 1
ATOM 713 C C . LEU A 1 88 ? 33.339 4.344 -43.506 1.00 63.50 88 LEU A C 1
ATOM 715 O O . LEU A 1 88 ? 32.530 4.164 -42.5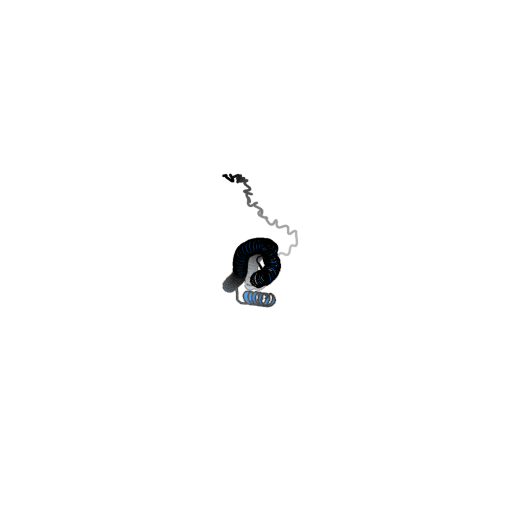95 1.00 63.50 88 LEU A O 1
ATOM 719 N N . ASP A 1 89 ? 34.341 5.218 -43.426 1.00 67.00 89 ASP A N 1
ATOM 720 C CA . ASP A 1 89 ? 34.624 6.019 -42.229 1.00 67.00 89 ASP A CA 1
ATOM 721 C C . ASP A 1 89 ? 33.443 6.934 -41.872 1.00 67.00 89 ASP A C 1
ATOM 723 O O . ASP A 1 89 ? 32.956 6.923 -40.741 1.00 67.00 89 ASP A O 1
ATOM 727 N N . MET A 1 90 ? 32.878 7.640 -42.859 1.00 69.50 90 MET A N 1
ATOM 728 C CA . MET A 1 90 ? 31.689 8.479 -42.651 1.00 69.50 90 MET A CA 1
ATOM 729 C C . MET A 1 90 ? 30.474 7.669 -42.179 1.00 69.50 90 MET A C 1
ATOM 731 O O . MET A 1 90 ? 29.696 8.125 -41.336 1.00 69.50 90 MET A O 1
ATOM 735 N N . ARG A 1 91 ? 30.288 6.451 -42.707 1.00 59.00 91 ARG A N 1
ATOM 736 C CA . ARG A 1 91 ? 29.218 5.555 -42.248 1.00 59.00 91 ARG A CA 1
ATOM 737 C C . ARG A 1 91 ? 29.465 5.110 -40.809 1.00 59.00 91 ARG A C 1
ATOM 739 O O . ARG A 1 91 ? 28.524 5.143 -40.019 1.00 59.00 91 ARG A O 1
ATOM 746 N N . LEU A 1 92 ? 30.693 4.746 -40.449 1.00 62.31 92 LEU A N 1
ATOM 747 C CA . LEU A 1 92 ? 31.055 4.361 -39.082 1.00 62.31 92 LEU A CA 1
ATOM 748 C C . LEU A 1 92 ? 30.816 5.494 -38.080 1.00 62.31 92 LEU A C 1
ATOM 750 O O . LEU A 1 92 ? 30.161 5.263 -37.064 1.00 62.31 92 LEU A O 1
ATOM 754 N N . GLU A 1 93 ? 31.229 6.721 -38.399 1.00 63.62 93 GLU A N 1
ATOM 755 C CA . GLU A 1 93 ? 30.948 7.890 -37.559 1.00 63.62 93 GLU A CA 1
ATOM 756 C C . GLU A 1 93 ? 29.442 8.125 -37.382 1.00 63.62 93 GLU A C 1
ATOM 758 O O . GLU A 1 93 ? 28.979 8.446 -36.286 1.00 63.62 93 GLU A O 1
ATOM 763 N N . SER A 1 94 ? 28.652 7.945 -38.447 1.00 56.31 94 SER A N 1
ATOM 764 C CA . SER A 1 94 ? 27.193 8.083 -38.367 1.00 56.31 94 SER A CA 1
ATOM 765 C C . SER A 1 94 ? 26.556 7.020 -37.464 1.00 56.31 94 SER A C 1
ATOM 767 O O . SER A 1 94 ? 25.647 7.330 -36.693 1.00 56.31 94 SER A O 1
ATOM 769 N N . TYR A 1 95 ? 27.070 5.785 -37.496 1.00 51.78 95 TYR A N 1
ATOM 770 C CA . TYR A 1 95 ? 26.615 4.709 -36.618 1.00 51.78 95 TYR A CA 1
ATOM 771 C C . TYR A 1 95 ? 27.018 4.943 -35.160 1.00 51.78 95 TYR A C 1
ATOM 773 O O . TYR A 1 95 ? 26.203 4.699 -34.273 1.00 51.78 95 TYR A O 1
ATOM 781 N N . GLN A 1 96 ? 28.227 5.449 -34.898 1.00 59.84 96 GLN A N 1
ATOM 782 C CA . GLN A 1 96 ? 28.660 5.818 -33.545 1.00 59.84 96 GLN A CA 1
ATOM 783 C C . GLN A 1 96 ? 27.780 6.921 -32.950 1.00 59.84 96 GLN A C 1
ATOM 785 O O . GLN A 1 96 ? 27.264 6.747 -31.849 1.00 59.84 96 GLN A O 1
ATOM 790 N N . LYS A 1 97 ? 27.502 7.989 -33.709 1.00 60.16 97 LYS A N 1
ATOM 791 C CA . LYS A 1 97 ? 26.594 9.065 -33.272 1.00 60.16 97 LYS A CA 1
ATOM 792 C C . LYS A 1 97 ? 25.189 8.539 -32.959 1.00 60.16 97 LYS A C 1
ATOM 794 O O . LYS A 1 97 ? 24.640 8.839 -31.906 1.00 60.16 97 LYS A O 1
ATOM 799 N N . PHE A 1 98 ? 24.643 7.675 -33.818 1.00 53.72 98 PHE A N 1
ATOM 800 C CA . PHE A 1 98 ? 23.340 7.044 -33.585 1.00 53.72 98 PHE A CA 1
ATOM 801 C C . PHE A 1 98 ? 23.313 6.151 -32.328 1.00 53.72 98 PHE A C 1
ATOM 803 O O . PHE A 1 98 ? 22.301 6.074 -31.628 1.00 53.72 98 PHE A O 1
ATOM 810 N N . LEU A 1 99 ? 24.413 5.453 -32.030 1.00 57.62 99 LEU A N 1
ATOM 811 C CA . LEU A 1 99 ? 24.534 4.622 -30.832 1.00 57.62 99 LEU A CA 1
ATOM 812 C C . LEU A 1 99 ? 24.610 5.454 -29.552 1.00 57.62 99 LEU A C 1
ATOM 814 O O . LEU A 1 99 ? 24.017 5.050 -28.548 1.00 57.62 99 LEU A O 1
ATOM 818 N N . ASP A 1 100 ? 25.306 6.585 -29.586 1.00 57.88 100 ASP A N 1
ATOM 819 C CA . ASP A 1 100 ? 25.456 7.466 -28.431 1.00 57.88 100 ASP A CA 1
ATOM 820 C C . ASP A 1 100 ? 24.152 8.223 -28.130 1.00 57.88 100 ASP A C 1
ATOM 822 O O . ASP A 1 100 ? 23.679 8.166 -26.992 1.00 57.88 100 ASP A O 1
ATOM 826 N N . ASP A 1 101 ? 23.460 8.741 -29.151 1.00 57.53 101 ASP A N 1
ATOM 827 C CA . ASP A 1 101 ? 22.123 9.341 -28.997 1.00 57.53 101 ASP A CA 1
ATOM 828 C C . ASP A 1 101 ? 21.093 8.328 -28.445 1.00 57.53 101 ASP A C 1
ATOM 830 O O . ASP A 1 101 ? 20.216 8.652 -27.638 1.00 57.53 101 ASP A O 1
ATOM 834 N N . GLY A 1 102 ? 21.205 7.053 -28.837 1.00 56.25 102 GLY A N 1
ATOM 835 C CA . GLY A 1 102 ? 20.323 5.982 -28.370 1.00 56.25 102 GLY A CA 1
ATOM 836 C C . GLY A 1 102 ? 20.587 5.507 -26.932 1.00 56.25 102 GLY A C 1
ATOM 837 O O . GLY A 1 102 ? 19.665 5.004 -26.279 1.00 56.25 102 GLY A O 1
ATOM 838 N N . LYS A 1 103 ? 21.819 5.640 -26.420 1.00 58.84 103 LYS A N 1
ATOM 839 C CA . LYS A 1 103 ? 22.163 5.298 -25.024 1.00 58.84 103 LYS A CA 1
ATOM 840 C C . LYS A 1 103 ? 21.539 6.286 -24.047 1.00 58.84 103 LYS A C 1
ATOM 842 O O . LYS A 1 103 ? 21.000 5.856 -23.024 1.00 58.84 103 LYS A O 1
ATOM 847 N N . ASP A 1 104 ? 21.546 7.569 -24.390 1.00 60.00 104 ASP A N 1
ATOM 848 C CA . ASP A 1 104 ? 20.972 8.615 -23.548 1.00 60.00 104 ASP A CA 1
ATOM 849 C C . ASP A 1 104 ? 19.453 8.493 -23.449 1.00 60.00 104 ASP A C 1
ATOM 851 O O . ASP A 1 104 ? 18.901 8.626 -22.358 1.00 60.00 104 ASP A O 1
ATOM 855 N N . ILE A 1 105 ? 18.763 8.135 -24.533 1.00 60.75 105 ILE A N 1
ATOM 856 C CA . ILE A 1 105 ? 17.309 7.911 -24.504 1.00 60.75 105 ILE A CA 1
ATOM 857 C C . ILE A 1 105 ? 16.956 6.689 -23.642 1.00 60.75 105 ILE A C 1
ATOM 859 O O . ILE A 1 105 ? 16.058 6.768 -22.805 1.00 60.75 105 ILE A O 1
ATOM 863 N N . HIS A 1 106 ? 17.671 5.568 -23.790 1.00 63.22 106 HIS A N 1
ATOM 864 C CA . HIS A 1 106 ? 17.403 4.351 -23.014 1.00 63.22 106 HIS A CA 1
ATOM 865 C C . HIS A 1 106 ? 17.665 4.542 -21.515 1.00 63.22 106 HIS A C 1
ATOM 867 O O . HIS A 1 106 ? 16.837 4.157 -20.688 1.00 63.22 106 HIS A O 1
ATOM 873 N N . ASN A 1 107 ? 18.791 5.167 -21.161 1.00 65.88 107 ASN A N 1
ATOM 874 C CA . ASN A 1 107 ? 19.130 5.438 -19.768 1.00 65.88 107 ASN A CA 1
ATOM 875 C C . ASN A 1 107 ? 18.159 6.450 -19.145 1.00 65.88 107 ASN A C 1
ATOM 877 O O . ASN A 1 107 ? 17.708 6.233 -18.023 1.00 65.88 107 ASN A O 1
ATOM 881 N N . ASN A 1 108 ? 17.757 7.495 -19.877 1.00 65.12 108 ASN A N 1
ATOM 882 C CA . ASN A 1 108 ? 16.767 8.455 -19.387 1.00 65.12 108 ASN A CA 1
ATOM 883 C C . ASN A 1 108 ? 15.366 7.848 -19.239 1.00 65.12 108 ASN A C 1
ATOM 885 O O . ASN A 1 108 ? 14.688 8.140 -18.254 1.00 65.12 108 ASN A O 1
ATOM 889 N N . LEU A 1 109 ? 14.914 6.995 -20.166 1.00 65.94 109 LEU A N 1
ATOM 890 C CA . LEU A 1 109 ? 13.632 6.297 -20.013 1.00 65.94 109 LEU A CA 1
ATOM 891 C C . LEU A 1 109 ? 13.659 5.349 -18.816 1.00 65.94 109 LEU A C 1
ATOM 893 O O . LEU A 1 109 ? 12.731 5.374 -18.013 1.00 65.94 109 LEU A O 1
ATOM 897 N N . LYS A 1 110 ? 14.728 4.563 -18.661 1.00 70.00 110 LYS A N 1
ATOM 898 C CA . LYS A 1 110 ? 14.880 3.654 -17.524 1.00 70.00 110 LYS A CA 1
ATOM 899 C C . LYS A 1 110 ? 14.858 4.414 -16.196 1.00 70.00 110 LYS A C 1
ATOM 901 O O . LYS A 1 110 ? 14.077 4.069 -15.319 1.00 70.00 110 LYS A O 1
ATOM 906 N N . LEU A 1 111 ? 15.646 5.485 -16.076 1.00 72.06 111 LEU A N 1
ATOM 907 C CA . LEU A 1 111 ? 15.696 6.309 -14.866 1.00 72.06 111 LEU A CA 1
ATOM 908 C C . LEU A 1 111 ? 14.355 6.987 -14.560 1.00 72.06 111 LEU A C 1
ATOM 910 O O . LEU A 1 111 ? 13.972 7.067 -13.397 1.00 72.06 111 LEU A O 1
ATOM 914 N N . ASN A 1 112 ? 13.624 7.457 -15.574 1.00 71.81 112 ASN A N 1
ATOM 915 C CA . ASN A 1 112 ? 12.317 8.082 -15.365 1.00 71.81 112 ASN A CA 1
ATOM 916 C C . ASN A 1 112 ? 11.237 7.072 -14.971 1.00 71.81 112 ASN A C 1
ATOM 918 O O . ASN A 1 112 ? 10.449 7.368 -14.077 1.00 71.81 112 ASN A O 1
ATOM 922 N N . VAL A 1 113 ? 11.213 5.894 -15.601 1.00 71.00 113 VAL A N 1
ATOM 923 C CA . VAL A 1 113 ? 10.304 4.799 -15.238 1.00 71.00 113 VAL A CA 1
ATOM 924 C C . VAL A 1 113 ? 10.607 4.343 -13.816 1.00 71.00 113 VAL A C 1
ATOM 926 O O . VAL A 1 113 ? 9.726 4.403 -12.965 1.00 71.00 113 VAL A O 1
ATOM 929 N N . ASP A 1 114 ? 11.862 4.000 -13.518 1.00 75.81 114 ASP A N 1
ATOM 930 C CA . ASP A 1 114 ? 12.253 3.587 -12.172 1.00 75.81 114 ASP A CA 1
ATOM 931 C C . ASP A 1 114 ? 11.907 4.684 -11.149 1.00 75.81 114 ASP A C 1
ATOM 933 O O . ASP A 1 114 ? 11.374 4.376 -10.090 1.00 75.81 114 ASP A O 1
ATOM 937 N N . ARG A 1 115 ? 12.115 5.973 -11.450 1.00 82.69 115 ARG A N 1
ATOM 938 C CA . ARG A 1 115 ? 11.753 7.062 -10.528 1.00 82.69 115 ARG A CA 1
ATOM 939 C C . ARG A 1 115 ? 10.246 7.158 -10.281 1.00 82.69 115 ARG A C 1
ATOM 941 O O . ARG A 1 115 ? 9.837 7.146 -9.127 1.00 82.69 115 ARG A O 1
ATOM 948 N N . ILE A 1 116 ? 9.431 7.261 -11.334 1.00 78.00 116 ILE A N 1
ATOM 949 C CA . ILE A 1 116 ? 7.976 7.475 -11.208 1.00 78.00 116 ILE A CA 1
ATOM 950 C C . ILE A 1 116 ? 7.332 6.314 -10.450 1.00 78.00 116 ILE A C 1
ATOM 952 O O . ILE A 1 116 ? 6.610 6.528 -9.478 1.00 78.00 116 ILE A O 1
ATOM 956 N N . TYR A 1 117 ? 7.655 5.087 -10.848 1.00 80.69 117 TYR A N 1
ATOM 957 C CA . TYR A 1 117 ? 7.077 3.897 -10.243 1.00 80.69 117 TYR A CA 1
ATOM 958 C C . TYR A 1 117 ? 7.566 3.668 -8.806 1.00 80.69 117 TYR A C 1
ATOM 960 O O . TYR A 1 117 ? 6.777 3.283 -7.942 1.00 80.69 117 TYR A O 1
ATOM 968 N N . ASN A 1 118 ? 8.840 3.950 -8.505 1.00 83.50 118 ASN A N 1
ATOM 969 C CA . ASN A 1 118 ? 9.334 3.864 -7.128 1.00 83.50 118 ASN A CA 1
ATOM 970 C C . ASN A 1 118 ? 8.731 4.953 -6.229 1.00 83.50 118 ASN A C 1
ATOM 972 O O . ASN A 1 118 ? 8.449 4.684 -5.060 1.00 83.50 118 ASN A O 1
ATOM 976 N N . ASP A 1 119 ? 8.491 6.157 -6.752 1.00 88.38 119 ASP A N 1
ATOM 977 C CA . ASP A 1 119 ? 7.813 7.225 -6.013 1.00 88.38 119 ASP A CA 1
ATOM 978 C C . ASP A 1 119 ? 6.361 6.847 -5.687 1.00 88.38 119 ASP A C 1
ATOM 980 O O . ASP A 1 119 ? 5.888 7.091 -4.574 1.00 88.38 119 ASP A O 1
ATOM 984 N N . GLU A 1 120 ? 5.645 6.225 -6.625 1.00 87.31 120 GLU A N 1
ATOM 985 C CA . GLU A 1 120 ? 4.285 5.721 -6.404 1.00 87.31 120 GLU A CA 1
ATOM 986 C C . GLU A 1 120 ? 4.249 4.561 -5.406 1.00 87.31 120 GLU A C 1
ATOM 988 O O . GLU A 1 120 ? 3.473 4.611 -4.448 1.00 87.31 120 GLU A O 1
ATOM 993 N N . LEU A 1 121 ? 5.145 3.577 -5.540 1.00 89.94 121 LEU A N 1
ATOM 994 C CA . LEU A 1 121 ? 5.299 2.501 -4.556 1.00 89.94 121 LEU A CA 1
ATOM 995 C C . LEU A 1 121 ? 5.594 3.042 -3.158 1.00 89.94 121 LEU A C 1
ATOM 997 O O . LEU A 1 121 ? 5.050 2.545 -2.170 1.00 89.94 121 LEU A O 1
ATOM 1001 N N . LYS A 1 122 ? 6.441 4.069 -3.060 1.00 92.25 122 LYS A N 1
ATOM 1002 C CA . LYS A 1 122 ? 6.760 4.710 -1.787 1.00 92.25 122 LYS A CA 1
ATOM 1003 C C . LYS A 1 122 ? 5.526 5.378 -1.185 1.00 92.25 122 LYS A C 1
ATOM 1005 O O . LYS A 1 122 ? 5.220 5.129 -0.023 1.00 92.25 122 LYS A O 1
ATOM 1010 N N . LYS A 1 123 ? 4.774 6.151 -1.975 1.00 92.81 123 LYS A N 1
ATOM 1011 C CA . LYS A 1 123 ? 3.513 6.771 -1.529 1.00 92.81 123 LYS A CA 1
ATOM 1012 C C . LYS A 1 123 ? 2.497 5.727 -1.063 1.00 92.81 123 LYS A C 1
ATOM 1014 O O . LYS A 1 123 ? 1.859 5.929 -0.032 1.00 92.81 123 LYS A O 1
ATOM 1019 N N . LEU A 1 124 ? 2.352 4.618 -1.790 1.00 92.25 124 LEU A N 1
ATOM 1020 C CA . LEU A 1 124 ? 1.470 3.512 -1.402 1.00 92.25 124 LEU A CA 1
ATOM 1021 C C . LEU A 1 124 ? 1.932 2.856 -0.099 1.00 92.25 124 LEU A C 1
ATOM 1023 O O . LEU A 1 124 ? 1.127 2.680 0.812 1.00 92.25 124 LEU A O 1
ATOM 1027 N N . SER A 1 125 ? 3.230 2.579 0.035 1.00 94.44 125 SER A N 1
ATOM 1028 C CA . SER A 1 125 ? 3.826 2.042 1.262 1.00 94.44 125 SER A CA 1
ATOM 1029 C C . SER A 1 125 ? 3.602 2.970 2.462 1.00 94.44 125 SER A C 1
ATOM 1031 O O . SER A 1 125 ? 3.275 2.506 3.553 1.00 94.44 125 SER A O 1
ATOM 1033 N N . ASP A 1 126 ? 3.767 4.279 2.286 1.00 96.25 126 ASP A N 1
ATOM 1034 C CA . ASP A 1 126 ? 3.577 5.255 3.361 1.00 96.25 126 ASP A CA 1
ATOM 1035 C C . ASP A 1 126 ? 2.098 5.357 3.771 1.00 96.25 126 ASP A C 1
ATOM 1037 O O . ASP A 1 126 ? 1.785 5.359 4.966 1.00 96.25 126 ASP A O 1
ATOM 1041 N N . ARG A 1 127 ? 1.172 5.347 2.799 1.00 95.00 127 ARG A N 1
ATOM 1042 C CA . ARG A 1 127 ? -0.277 5.277 3.059 1.00 95.00 127 ARG A CA 1
ATOM 1043 C C . ARG A 1 127 ? -0.652 3.993 3.796 1.00 95.00 127 ARG A C 1
ATOM 1045 O O . ARG A 1 127 ? -1.374 4.064 4.788 1.00 95.00 127 ARG A O 1
ATOM 1052 N N . LEU A 1 128 ? -0.130 2.846 3.362 1.00 95.69 128 LEU A N 1
ATOM 1053 C CA . LEU A 1 128 ? -0.384 1.557 3.999 1.00 95.69 128 LEU A CA 1
ATOM 1054 C C . LEU A 1 128 ? 0.075 1.565 5.461 1.00 95.69 128 LEU A C 1
ATOM 1056 O O . LEU A 1 128 ? -0.714 1.257 6.352 1.00 95.69 128 LEU A O 1
ATOM 1060 N N . LYS A 1 129 ? 1.311 2.009 5.719 1.00 97.00 129 LYS A N 1
ATOM 1061 C CA . LYS A 1 129 ? 1.846 2.150 7.081 1.00 97.00 129 LYS A CA 1
ATOM 1062 C C . LYS A 1 129 ? 0.996 3.081 7.943 1.00 97.00 129 LYS A C 1
ATOM 1064 O O . LYS A 1 129 ? 0.784 2.801 9.120 1.00 97.00 129 LYS A O 1
ATOM 1069 N N . SER A 1 130 ? 0.508 4.187 7.382 1.00 97.62 130 SER A N 1
ATOM 1070 C CA . SER A 1 130 ? -0.384 5.107 8.091 1.00 97.62 130 SER A CA 1
ATOM 1071 C C . SER A 1 130 ? -1.679 4.414 8.526 1.00 97.62 130 SER A C 1
ATOM 1073 O O . SER A 1 130 ? -2.046 4.503 9.696 1.00 97.62 130 SER A O 1
ATOM 1075 N N . VAL A 1 131 ? -2.335 3.687 7.617 1.00 96.62 131 VAL A N 1
ATOM 1076 C CA . VAL A 1 131 ? -3.582 2.955 7.906 1.00 96.62 131 VAL A CA 1
ATOM 1077 C C . VAL A 1 131 ? -3.348 1.835 8.922 1.00 96.62 131 VAL A C 1
ATOM 1079 O O . VAL A 1 131 ? -4.116 1.694 9.867 1.00 96.62 131 VAL A O 1
ATOM 1082 N N . GLU A 1 132 ? -2.264 1.068 8.797 1.00 96.94 132 GLU A N 1
ATOM 1083 C CA . GLU A 1 132 ? -1.920 0.007 9.756 1.00 96.94 132 GLU A CA 1
ATOM 1084 C C . GLU A 1 132 ? -1.648 0.560 11.163 1.00 96.94 132 GLU A C 1
ATOM 1086 O O . GLU A 1 132 ? -2.084 -0.016 12.163 1.00 96.94 132 GLU A O 1
ATOM 1091 N N . ASN A 1 133 ? -0.984 1.715 11.255 1.00 97.69 133 ASN A N 1
ATOM 1092 C CA . ASN A 1 133 ? -0.784 2.405 12.525 1.00 97.69 133 ASN A CA 1
ATOM 1093 C C . ASN A 1 133 ? -2.105 2.902 13.127 1.00 97.69 133 ASN A C 1
ATOM 1095 O O . ASN A 1 133 ? -2.278 2.841 14.345 1.00 97.69 133 ASN A O 1
ATOM 1099 N N . GLU A 1 134 ? -3.032 3.386 12.301 1.00 97.25 134 GLU A N 1
ATOM 1100 C CA . GLU A 1 134 ? -4.367 3.803 12.734 1.00 97.25 134 GLU A CA 1
ATOM 1101 C C . GLU A 1 134 ? -5.178 2.611 13.262 1.00 97.25 134 GLU A C 1
ATOM 1103 O O . GLU A 1 134 ? -5.697 2.683 14.374 1.00 97.25 134 GLU A O 1
ATOM 1108 N N . ILE A 1 135 ? -5.190 1.482 12.541 1.00 97.69 135 ILE A N 1
ATOM 1109 C CA . ILE A 1 135 ? -5.808 0.223 12.994 1.00 97.69 135 ILE A CA 1
ATOM 1110 C C . ILE A 1 135 ? -5.255 -0.177 14.361 1.00 97.69 135 ILE A C 1
ATOM 1112 O O . ILE A 1 135 ? -6.023 -0.441 15.280 1.00 97.69 135 ILE A O 1
ATOM 1116 N N . ARG A 1 136 ? -3.927 -0.167 14.525 1.00 98.19 136 ARG A N 1
ATOM 1117 C CA . ARG A 1 136 ? -3.285 -0.542 15.791 1.00 98.19 136 ARG A CA 1
ATOM 1118 C C . ARG A 1 136 ? -3.706 0.365 16.949 1.00 98.19 136 ARG A C 1
ATOM 1120 O O . ARG A 1 136 ? -3.891 -0.125 18.061 1.00 98.19 136 ARG A O 1
ATOM 1127 N N . ARG A 1 137 ? -3.837 1.675 16.714 1.00 98.25 137 ARG A N 1
ATOM 1128 C CA . ARG A 1 137 ? -4.322 2.624 17.732 1.00 98.25 137 ARG A CA 1
ATOM 1129 C C . ARG A 1 137 ? -5.777 2.335 18.096 1.00 98.25 137 ARG A C 1
ATOM 1131 O O . ARG A 1 137 ? -6.082 2.182 19.272 1.00 98.25 137 ARG A O 1
ATOM 1138 N N . LEU A 1 138 ? -6.639 2.161 17.096 1.00 97.56 138 LEU A N 1
ATOM 1139 C CA . LEU A 1 138 ? -8.050 1.841 17.309 1.00 97.56 138 LEU A CA 1
ATOM 1140 C C . LEU A 1 138 ? -8.239 0.505 18.043 1.00 97.56 138 LEU A C 1
ATOM 1142 O O . LEU A 1 138 ? -9.099 0.400 18.909 1.00 97.56 138 LEU A O 1
ATOM 1146 N N . GLU A 1 139 ? -7.422 -0.511 17.756 1.00 97.88 139 GLU A N 1
ATOM 1147 C CA . GLU A 1 139 ? -7.448 -1.796 18.470 1.00 97.88 139 GLU A CA 1
ATOM 1148 C C . GLU A 1 139 ? -7.037 -1.654 19.946 1.00 97.88 139 GLU A C 1
ATOM 1150 O O . GLU A 1 139 ? -7.581 -2.343 20.813 1.00 97.88 139 GLU A O 1
ATOM 1155 N N . GLN A 1 140 ? -6.109 -0.744 20.262 1.00 98.25 140 GLN A N 1
ATOM 1156 C CA . GLN A 1 140 ? -5.747 -0.431 21.648 1.00 98.25 140 GLN A CA 1
ATOM 1157 C C . GLN A 1 140 ? -6.885 0.274 22.390 1.00 98.25 140 GLN A C 1
ATOM 1159 O O . GLN A 1 140 ? -7.157 -0.072 23.544 1.00 98.25 140 GLN A O 1
ATOM 1164 N N . ASP A 1 141 ? -7.553 1.224 21.739 1.00 97.19 141 ASP A N 1
ATOM 1165 C CA . ASP A 1 141 ? -8.699 1.933 22.312 1.00 97.19 141 ASP A CA 1
ATOM 1166 C C . ASP A 1 141 ? -9.890 0.986 22.508 1.00 97.19 141 ASP A C 1
ATOM 1168 O O . ASP A 1 141 ? -10.433 0.908 23.609 1.00 97.19 141 ASP A O 1
ATOM 1172 N N . LEU A 1 142 ? -10.194 0.142 21.517 1.00 98.06 142 LEU A N 1
ATOM 1173 C CA . LEU A 1 142 ? -11.184 -0.930 21.640 1.00 98.06 142 LEU A CA 1
ATOM 1174 C C . LEU A 1 142 ? -10.876 -1.849 22.831 1.00 98.06 142 LEU A C 1
ATOM 1176 O O . LEU A 1 142 ? -11.761 -2.158 23.626 1.00 98.06 142 LEU A O 1
ATOM 1180 N N . SER A 1 143 ? -9.618 -2.271 22.992 1.00 98.25 143 SER A N 1
ATOM 1181 C CA . SER A 1 143 ? -9.215 -3.121 24.119 1.00 98.25 143 SER A CA 1
ATOM 1182 C C . SER A 1 143 ? -9.411 -2.432 25.475 1.00 98.25 143 SER A C 1
ATOM 1184 O O . SER A 1 143 ? -9.731 -3.093 26.468 1.00 98.25 143 SER A O 1
ATOM 1186 N N . ARG A 1 144 ? -9.218 -1.110 25.539 1.00 97.69 144 ARG A N 1
ATOM 1187 C CA . ARG A 1 144 ? -9.462 -0.311 26.745 1.00 97.69 144 ARG A CA 1
ATOM 1188 C C . ARG A 1 144 ? -10.952 -0.263 27.075 1.00 97.69 144 ARG A C 1
ATOM 1190 O O . ARG A 1 144 ? -11.310 -0.608 28.200 1.00 97.69 144 ARG A O 1
ATOM 1197 N N . GLU A 1 145 ? -11.790 0.059 26.095 1.00 97.19 145 GLU A N 1
ATOM 1198 C CA . GLU A 1 145 ? -13.248 0.104 26.250 1.00 97.19 145 GLU A CA 1
ATOM 1199 C C . GLU A 1 145 ? -13.829 -1.256 26.648 1.00 97.19 145 GLU A C 1
ATOM 1201 O O . GLU A 1 145 ? -14.659 -1.360 27.549 1.00 97.19 145 GLU A O 1
ATOM 1206 N N . GLU A 1 146 ? -13.339 -2.347 26.054 1.00 97.25 146 GLU A N 1
ATOM 1207 C CA . GLU A 1 146 ? -13.759 -3.697 26.432 1.00 97.25 146 GLU A CA 1
ATOM 1208 C C . GLU A 1 146 ? -13.392 -4.040 27.883 1.00 97.25 146 GLU A C 1
ATOM 1210 O O . GLU A 1 146 ? -14.164 -4.710 28.574 1.00 97.25 146 GLU A O 1
ATOM 1215 N N . LYS A 1 147 ? -12.228 -3.589 28.371 1.00 98.12 147 LYS A N 1
ATOM 1216 C CA . LYS A 1 147 ? -11.833 -3.768 29.777 1.00 98.12 147 LYS A CA 1
ATOM 1217 C C . LYS A 1 147 ? -12.704 -2.941 30.714 1.00 98.12 147 LYS A C 1
ATOM 1219 O O . LYS A 1 147 ? -13.079 -3.440 31.773 1.00 98.12 147 LYS A O 1
ATOM 1224 N N . GLU A 1 148 ? -13.022 -1.706 30.347 1.00 97.19 148 GLU A N 1
ATOM 1225 C CA . GLU A 1 148 ? -13.896 -0.845 31.143 1.00 97.19 148 GLU A CA 1
ATOM 1226 C C . GLU A 1 148 ? -15.321 -1.399 31.204 1.00 97.19 148 GLU A C 1
ATOM 1228 O O . GLU A 1 148 ? -15.872 -1.567 32.290 1.00 97.19 148 GLU A O 1
ATOM 1233 N N . ASN A 1 149 ? -15.876 -1.821 30.067 1.00 97.81 149 ASN A N 1
ATOM 1234 C CA . ASN A 1 149 ? -17.187 -2.460 30.014 1.00 97.81 149 ASN A CA 1
ATOM 1235 C C . ASN A 1 149 ? -17.252 -3.739 30.867 1.00 97.81 149 ASN A C 1
ATOM 1237 O O . ASN A 1 149 ? -18.237 -3.966 31.568 1.00 97.81 149 ASN A O 1
ATOM 1241 N N . LYS A 1 150 ? -16.191 -4.562 30.868 1.00 97.94 150 LYS A N 1
ATOM 1242 C CA . LYS A 1 150 ? -16.100 -5.741 31.751 1.00 97.94 150 LYS A CA 1
ATOM 1243 C C . LYS A 1 150 ? -16.175 -5.359 33.230 1.00 97.94 150 LYS A C 1
ATOM 1245 O O . LYS A 1 150 ? -16.942 -5.981 33.959 1.00 97.94 150 LYS A O 1
ATOM 1250 N N . LYS A 1 151 ? -15.456 -4.313 33.652 1.00 97.88 151 LYS A N 1
ATOM 1251 C CA . LYS A 1 151 ? -15.536 -3.796 35.029 1.00 97.88 151 LYS A CA 1
ATOM 1252 C C . LYS A 1 151 ? -16.951 -3.327 35.372 1.00 97.88 151 LYS A C 1
ATOM 1254 O O . LYS A 1 151 ? -17.460 -3.685 36.427 1.00 97.88 151 LYS A O 1
ATOM 1259 N N . CYS A 1 152 ? -17.617 -2.602 34.470 1.00 96.94 152 CYS A N 1
ATOM 1260 C CA . CYS A 1 152 ? -19.005 -2.181 34.680 1.00 96.94 152 CYS A CA 1
ATOM 1261 C C . CYS A 1 152 ? -19.965 -3.376 34.800 1.00 96.94 152 CYS A C 1
ATOM 1263 O O . CYS A 1 152 ? -20.869 -3.354 35.629 1.00 96.94 152 CYS A O 1
ATOM 1265 N N . ILE A 1 153 ? -19.768 -4.442 34.015 1.00 97.69 153 ILE A N 1
ATOM 1266 C CA . ILE A 1 153 ? -20.568 -5.674 34.118 1.00 97.69 153 ILE A CA 1
ATOM 1267 C C . ILE A 1 153 ? -20.348 -6.371 35.469 1.00 97.69 153 ILE A C 1
ATOM 1269 O O . ILE A 1 153 ? -21.304 -6.870 36.065 1.00 97.69 153 ILE A O 1
ATOM 1273 N N . GLU A 1 154 ? -19.113 -6.420 35.966 1.00 97.94 154 GLU A N 1
ATOM 1274 C CA . GLU A 1 154 ? -18.802 -6.973 37.291 1.00 97.94 154 GLU A CA 1
ATOM 1275 C C . GLU A 1 154 ? -19.446 -6.148 38.414 1.00 97.94 154 GLU A C 1
ATOM 1277 O O . GLU A 1 154 ? -20.094 -6.713 39.298 1.00 97.94 154 GLU A O 1
ATOM 1282 N N . GLU A 1 155 ? -19.352 -4.819 38.337 1.00 96.62 155 GLU A N 1
ATOM 1283 C CA . GLU A 1 155 ? -19.987 -3.889 39.276 1.00 96.62 155 GLU A CA 1
ATOM 1284 C C . GLU A 1 155 ? -21.517 -4.032 39.264 1.00 96.62 155 GLU A C 1
ATOM 1286 O O . GLU A 1 155 ? -22.146 -4.150 40.317 1.00 96.62 155 GLU A O 1
ATOM 1291 N N . TYR A 1 156 ? -22.120 -4.133 38.075 1.00 96.75 156 TYR A N 1
ATOM 1292 C CA . TYR A 1 156 ? -23.548 -4.397 37.904 1.00 96.75 156 TYR A CA 1
ATOM 1293 C C . TYR A 1 156 ? -23.972 -5.688 38.609 1.00 96.75 156 TYR A C 1
ATOM 1295 O O . TYR A 1 156 ? -24.930 -5.690 39.383 1.00 96.75 156 TYR A O 1
ATOM 1303 N N . ARG A 1 157 ? -23.240 -6.788 38.385 1.00 95.38 157 ARG A N 1
ATOM 1304 C CA . ARG A 1 157 ? -23.522 -8.082 39.027 1.00 95.38 15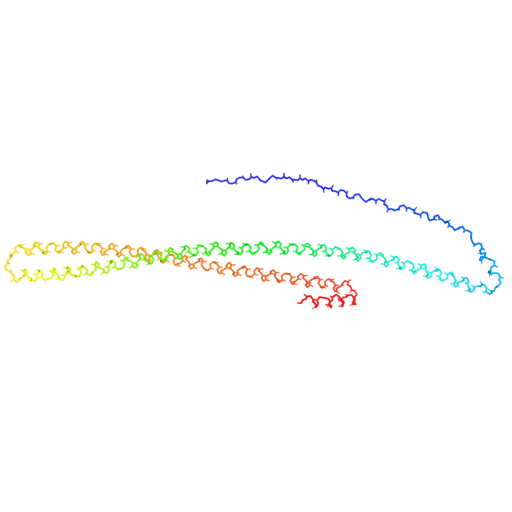7 ARG A CA 1
ATOM 1305 C C . ARG A 1 157 ? -23.434 -7.982 40.548 1.00 95.38 157 ARG A C 1
ATOM 1307 O O . ARG A 1 157 ? -24.298 -8.511 41.244 1.00 95.38 157 ARG A O 1
ATOM 1314 N N . PHE A 1 158 ? -22.424 -7.284 41.064 1.00 94.38 158 PHE A N 1
ATOM 1315 C CA . PHE A 1 158 ? -22.273 -7.053 42.498 1.00 94.38 158 PHE A CA 1
ATOM 1316 C C . PHE A 1 158 ? -23.460 -6.267 43.083 1.00 94.38 158 PHE A C 1
ATOM 1318 O O . PHE A 1 158 ? -23.992 -6.649 44.127 1.00 94.38 158 PHE A O 1
ATOM 1325 N N . MET A 1 159 ? -23.931 -5.224 42.391 1.00 92.31 159 MET A N 1
ATOM 1326 C CA . MET A 1 159 ? -25.079 -4.414 42.822 1.00 92.31 159 MET A CA 1
ATOM 1327 C C . MET A 1 159 ? -26.405 -5.165 42.778 1.00 92.31 159 MET A C 1
ATOM 1329 O O . MET A 1 159 ? -27.180 -5.089 43.732 1.00 92.31 159 MET A O 1
ATOM 1333 N N . VAL A 1 160 ? -26.644 -5.955 41.732 1.00 92.69 160 VAL A N 1
ATOM 1334 C CA . VAL A 1 160 ? -27.830 -6.819 41.641 1.00 92.69 160 VAL A CA 1
ATOM 1335 C C . VAL A 1 160 ? -27.851 -7.854 42.773 1.00 92.69 160 VAL A C 1
ATOM 1337 O O . VAL A 1 160 ? -28.889 -8.045 43.413 1.00 92.69 160 VAL A O 1
ATOM 1340 N N . ASN A 1 161 ? -26.707 -8.472 43.086 1.00 91.94 161 ASN A N 1
ATOM 1341 C CA . ASN A 1 161 ? -26.597 -9.418 44.200 1.00 91.94 161 ASN A CA 1
ATOM 1342 C C . ASN A 1 161 ? -26.842 -8.740 45.556 1.00 91.94 161 ASN A C 1
ATOM 1344 O O . ASN A 1 161 ? -27.540 -9.295 46.402 1.00 91.94 161 ASN A O 1
ATOM 1348 N N . ARG A 1 162 ? -26.324 -7.521 45.763 1.00 89.38 162 ARG A N 1
ATOM 1349 C CA . ARG A 1 162 ? -26.587 -6.737 46.981 1.00 89.38 162 ARG A CA 1
ATOM 1350 C C . ARG A 1 162 ? -28.064 -6.380 47.138 1.00 89.38 162 ARG A C 1
ATOM 1352 O O . ARG A 1 162 ? -28.610 -6.640 48.204 1.00 89.38 162 ARG A O 1
ATOM 1359 N N . LYS A 1 163 ? -28.715 -5.875 46.081 1.00 88.88 163 LYS A N 1
ATOM 1360 C CA . LYS A 1 163 ? -30.160 -5.571 46.072 1.00 88.88 163 LYS A CA 1
ATOM 1361 C C . LYS A 1 163 ? -31.007 -6.805 46.394 1.00 88.88 163 LYS A C 1
ATOM 1363 O O . LYS A 1 163 ? -32.047 -6.675 47.022 1.00 88.88 163 LYS A O 1
ATOM 1368 N N . SER A 1 164 ? -30.569 -7.991 45.968 1.00 87.12 164 SER A N 1
ATOM 1369 C CA . SER A 1 164 ? -31.273 -9.253 46.241 1.00 87.12 164 SER A CA 1
ATOM 1370 C C . SER A 1 164 ? -31.184 -9.684 47.712 1.00 87.12 164 SER A C 1
ATOM 1372 O O . SER A 1 164 ? -32.069 -10.388 48.188 1.00 87.12 164 SER A O 1
ATOM 1374 N N . ASN A 1 165 ? -30.140 -9.250 48.429 1.00 85.62 165 ASN A N 1
ATOM 1375 C CA . ASN A 1 165 ? -29.871 -9.616 49.823 1.00 85.62 165 ASN A CA 1
ATOM 1376 C C . ASN A 1 165 ? -30.290 -8.539 50.844 1.00 85.62 165 ASN A C 1
ATOM 1378 O O . ASN A 1 165 ? -30.265 -8.812 52.042 1.00 85.62 165 ASN A O 1
ATOM 1382 N N . SER A 1 166 ? -30.639 -7.322 50.410 1.00 78.19 166 SER A N 1
ATOM 1383 C CA . SER A 1 166 ? -31.144 -6.249 51.277 1.00 78.19 166 SER A CA 1
ATOM 1384 C C . SER A 1 166 ? -32.651 -6.048 51.094 1.00 78.19 166 SER A C 1
ATOM 1386 O O . SER A 1 166 ? -33.185 -6.288 50.012 1.00 78.19 166 SER A O 1
ATOM 1388 N N . GLU A 1 167 ? -33.349 -5.532 52.114 1.00 67.75 167 GLU A N 1
ATOM 1389 C CA . GLU A 1 167 ? -34.692 -4.961 51.920 1.00 67.75 167 GLU A CA 1
ATOM 1390 C C . GLU A 1 167 ? -34.656 -3.899 50.803 1.00 67.75 167 GLU A C 1
ATOM 1392 O O . GLU A 1 167 ? -33.596 -3.327 50.533 1.00 67.75 167 GLU A O 1
ATOM 1397 N N . LYS A 1 168 ? -35.787 -3.693 50.109 1.00 74.94 168 LYS A N 1
ATOM 1398 C CA . LYS A 1 168 ? -35.934 -2.906 48.864 1.00 74.94 168 LYS A CA 1
ATOM 1399 C C . LYS A 1 168 ? -35.545 -1.421 49.023 1.00 74.94 168 LYS A C 1
ATOM 1401 O O . LYS A 1 168 ? -36.404 -0.545 48.974 1.00 74.94 168 LYS A O 1
ATOM 1406 N N . ASP A 1 169 ? -34.260 -1.132 49.187 1.00 81.19 169 ASP A N 1
ATOM 1407 C CA . ASP A 1 169 ? -33.725 0.223 49.261 1.00 81.19 169 ASP A CA 1
ATOM 1408 C C . ASP A 1 169 ? -33.661 0.821 47.837 1.00 81.19 169 ASP A C 1
ATOM 1410 O O . ASP A 1 169 ? -32.963 0.279 46.965 1.00 81.19 169 ASP A O 1
ATOM 1414 N N . PRO A 1 170 ? -34.378 1.930 47.571 1.00 85.06 170 PRO A N 1
ATOM 1415 C CA . PRO A 1 170 ? -34.405 2.584 46.261 1.00 85.06 170 PRO A CA 1
ATOM 1416 C C . PRO A 1 170 ? -33.030 3.091 45.802 1.00 85.06 170 PRO A C 1
ATOM 1418 O O . PRO A 1 170 ? -32.823 3.302 44.603 1.00 85.06 170 PRO A O 1
ATOM 1421 N N . LYS A 1 171 ? -32.061 3.257 46.712 1.00 89.12 171 LYS A N 1
ATOM 1422 C CA . LYS A 1 171 ? -30.689 3.646 46.367 1.00 89.12 171 LYS A CA 1
ATOM 1423 C C . LYS A 1 171 ? -30.037 2.662 45.390 1.00 89.12 171 LYS A C 1
ATOM 1425 O O . LYS A 1 171 ? -29.461 3.093 44.391 1.00 89.12 171 LYS A O 1
ATOM 1430 N N . TYR A 1 172 ? -30.181 1.354 45.626 1.00 87.62 172 TYR A N 1
ATOM 1431 C CA . TYR A 1 172 ? -29.588 0.332 44.755 1.00 87.62 172 TYR A CA 1
ATOM 1432 C C . TYR A 1 172 ? -30.219 0.313 43.364 1.00 87.62 172 TYR A C 1
ATOM 1434 O O . TYR A 1 172 ? -29.554 -0.000 42.385 1.00 87.62 172 TYR A O 1
ATOM 1442 N N . GLU A 1 173 ? -31.500 0.659 43.249 1.00 89.50 173 GLU A N 1
ATOM 1443 C CA . GLU A 1 173 ? -32.188 0.713 41.959 1.00 89.50 173 GLU A CA 1
ATOM 1444 C C . GLU A 1 173 ? -31.638 1.825 41.064 1.00 89.50 173 GLU A C 1
ATOM 1446 O O . GLU A 1 173 ? -31.387 1.595 39.880 1.00 89.50 173 GLU A O 1
ATOM 1451 N N . LYS A 1 174 ? -31.359 2.994 41.649 1.00 92.19 174 LYS A N 1
ATOM 1452 C CA . LYS A 1 174 ? -30.722 4.103 40.937 1.00 92.19 174 LYS A CA 1
ATOM 1453 C C . LYS A 1 174 ? -29.295 3.757 40.496 1.00 92.19 174 LYS A C 1
ATOM 1455 O O . LYS A 1 174 ? -28.960 3.971 39.335 1.00 92.19 174 LYS A O 1
ATOM 1460 N N . GLU A 1 175 ? -28.480 3.180 41.384 1.00 93.56 175 GLU A N 1
ATOM 1461 C CA . GLU A 1 175 ? -27.097 2.782 41.068 1.00 93.56 175 GLU A CA 1
ATOM 1462 C C . GLU A 1 175 ? -27.042 1.707 39.969 1.00 93.56 175 GLU A C 1
ATOM 1464 O O . GLU A 1 175 ? -26.274 1.832 39.015 1.00 93.56 175 GLU A O 1
ATOM 1469 N N . ILE A 1 176 ? -27.912 0.691 40.039 1.00 94.31 176 ILE A N 1
ATOM 1470 C CA . ILE A 1 176 ? -28.045 -0.339 38.997 1.00 94.31 176 ILE A CA 1
ATOM 1471 C C . ILE A 1 176 ? -28.397 0.296 37.650 1.00 94.31 176 ILE A C 1
ATOM 1473 O O . ILE A 1 176 ? -27.773 -0.035 36.640 1.00 94.31 176 ILE A O 1
ATOM 1477 N N . HIS A 1 177 ? -29.361 1.219 37.628 1.00 95.44 177 HIS A N 1
ATOM 1478 C CA . HIS A 1 177 ? -29.771 1.903 36.405 1.00 95.44 177 HIS A CA 1
ATOM 1479 C C . HIS A 1 177 ? -28.637 2.761 35.813 1.00 95.44 177 HIS A C 1
ATOM 1481 O O . HIS A 1 177 ? -28.430 2.777 34.597 1.00 95.44 177 HIS A O 1
ATOM 1487 N N . ASP A 1 178 ? -27.862 3.455 36.649 1.00 96.06 178 ASP A N 1
ATOM 1488 C CA . ASP A 1 178 ? -26.720 4.250 36.189 1.00 96.06 178 ASP A CA 1
ATOM 1489 C C . ASP A 1 178 ? -25.592 3.367 35.623 1.00 96.06 178 ASP A C 1
ATOM 1491 O O . ASP A 1 178 ? -25.022 3.700 34.579 1.00 96.06 178 ASP A O 1
ATOM 1495 N N . ILE A 1 179 ? -25.309 2.207 36.233 1.00 96.81 179 ILE A N 1
ATOM 1496 C CA . ILE A 1 179 ? -24.344 1.237 35.688 1.00 96.81 179 ILE A CA 1
ATOM 1497 C C . ILE A 1 179 ? -24.853 0.645 34.366 1.00 96.81 179 ILE A C 1
ATOM 1499 O O . ILE A 1 179 ? -24.086 0.544 33.410 1.00 96.81 179 ILE A O 1
ATOM 1503 N N . GLN A 1 180 ? -26.143 0.311 34.262 1.00 97.06 180 GLN A N 1
ATOM 1504 C CA . GLN A 1 180 ? -26.744 -0.155 33.005 1.00 97.06 180 GLN A CA 1
ATOM 1505 C C . GLN A 1 180 ? -26.595 0.878 31.886 1.00 97.06 180 GLN A C 1
ATOM 1507 O O . GLN A 1 180 ? -26.233 0.520 30.764 1.00 97.06 180 GLN A O 1
ATOM 1512 N N . ARG A 1 181 ? -26.807 2.165 32.191 1.00 97.56 181 ARG A N 1
ATOM 1513 C CA . ARG A 1 181 ? -26.589 3.250 31.227 1.00 97.56 181 ARG A CA 1
ATOM 1514 C C . ARG A 1 181 ? -25.130 3.295 30.764 1.00 97.56 181 ARG A C 1
ATOM 1516 O O . ARG A 1 181 ? -24.893 3.405 29.565 1.00 97.56 181 ARG A O 1
ATOM 1523 N N . LYS A 1 182 ? -24.162 3.173 31.681 1.00 97.50 182 LYS A N 1
ATOM 1524 C CA . LYS A 1 182 ? -22.728 3.120 31.334 1.00 97.50 182 LYS A CA 1
ATOM 1525 C C . LYS A 1 182 ? -22.391 1.920 30.446 1.00 97.50 182 LYS A C 1
ATOM 1527 O O . LYS A 1 182 ? -21.755 2.101 29.416 1.00 97.50 182 LYS A O 1
ATOM 1532 N N . ILE A 1 183 ? -22.877 0.722 30.784 1.00 97.75 183 ILE A N 1
ATOM 1533 C CA . ILE A 1 183 ? -22.691 -0.487 29.962 1.00 97.75 183 ILE A CA 1
ATOM 1534 C C . ILE A 1 183 ? -23.223 -0.258 28.542 1.00 97.75 183 ILE A C 1
ATOM 1536 O O . ILE A 1 183 ? -22.545 -0.576 27.567 1.00 97.75 183 ILE A O 1
ATOM 1540 N N . GLN A 1 184 ? -24.412 0.334 28.407 1.00 97.50 184 GLN A N 1
ATOM 1541 C CA . GLN A 1 184 ? -25.010 0.601 27.099 1.00 97.50 184 GLN A CA 1
ATOM 1542 C C . GLN A 1 184 ? -24.175 1.580 26.258 1.00 97.50 184 GLN A C 1
ATOM 1544 O O . GLN A 1 184 ? -24.018 1.380 25.050 1.00 97.50 184 GLN A O 1
ATOM 1549 N N . LEU A 1 185 ? -23.621 2.623 26.886 1.00 96.44 185 LEU A N 1
ATOM 1550 C CA . LEU A 1 185 ? -22.719 3.566 26.223 1.00 96.44 185 LEU A CA 1
ATOM 1551 C C . LEU A 1 185 ? -21.435 2.866 25.762 1.00 96.44 185 LEU A C 1
ATOM 1553 O O . LEU A 1 185 ? -21.095 2.952 24.583 1.00 96.44 185 LEU A O 1
ATOM 1557 N N . ASN A 1 186 ? -20.794 2.087 26.636 1.00 96.81 186 ASN A N 1
ATOM 1558 C CA . ASN A 1 186 ? -19.558 1.378 26.301 1.00 96.81 186 ASN A CA 1
ATOM 1559 C C . ASN A 1 186 ? -19.779 0.346 25.183 1.00 96.81 186 ASN A C 1
ATOM 1561 O O . ASN A 1 186 ? -18.959 0.230 24.277 1.00 96.81 186 ASN A O 1
ATOM 1565 N N . ILE A 1 187 ? -20.905 -0.380 25.186 1.00 97.81 187 ILE A N 1
ATOM 1566 C CA . ILE A 1 187 ? -21.271 -1.294 24.087 1.00 97.81 187 ILE A CA 1
ATOM 1567 C C . ILE A 1 187 ? -21.397 -0.532 22.765 1.00 97.81 187 ILE A C 1
ATOM 1569 O O . ILE A 1 187 ? -20.927 -1.010 21.732 1.00 97.81 187 ILE A O 1
ATOM 1573 N N . THR A 1 188 ? -22.013 0.650 22.794 1.00 97.50 188 THR A N 1
ATOM 1574 C CA . THR A 1 188 ? -22.183 1.486 21.601 1.00 97.50 188 THR A CA 1
ATOM 1575 C C . THR A 1 188 ? -20.827 1.925 21.043 1.00 97.50 188 THR A C 1
ATOM 1577 O O . THR A 1 188 ? -20.600 1.803 19.840 1.00 97.50 188 THR A O 1
ATOM 1580 N N . GLU A 1 189 ? -19.902 2.364 21.899 1.00 97.00 189 GLU A N 1
ATOM 1581 C CA . GLU A 1 189 ? -18.542 2.730 21.484 1.00 97.00 189 GLU A CA 1
ATOM 1582 C C . GLU A 1 189 ? -17.741 1.525 20.972 1.00 97.00 189 GLU A C 1
ATOM 1584 O O . GLU A 1 189 ? -17.134 1.596 19.905 1.00 97.00 189 GLU A O 1
ATOM 1589 N N . ILE A 1 190 ? -17.818 0.370 21.641 1.00 97.81 190 ILE A N 1
ATOM 1590 C CA . ILE A 1 190 ? -17.192 -0.882 21.181 1.00 97.81 190 ILE A CA 1
ATOM 1591 C C . ILE A 1 190 ? -17.659 -1.251 19.766 1.00 97.81 190 ILE A C 1
ATOM 1593 O O . ILE A 1 190 ? -16.845 -1.643 18.925 1.00 97.81 190 ILE A O 1
ATOM 1597 N N . ILE A 1 191 ? -18.960 -1.131 19.479 1.00 98.00 191 ILE A N 1
ATOM 1598 C CA . ILE A 1 191 ? -19.509 -1.408 18.145 1.00 98.00 191 ILE A CA 1
ATOM 1599 C C . ILE A 1 191 ? -18.934 -0.431 17.113 1.00 98.00 191 ILE A C 1
ATOM 1601 O O . ILE A 1 191 ? -18.483 -0.883 16.058 1.00 98.00 191 ILE A O 1
ATOM 1605 N N . LYS A 1 192 ? -18.885 0.871 17.424 1.00 97.62 192 LYS A N 1
ATOM 1606 C CA . LYS A 1 192 ? -18.294 1.887 16.537 1.00 97.62 192 LYS A CA 1
ATOM 1607 C C . LYS A 1 192 ? -16.825 1.593 16.240 1.00 97.62 192 LYS A C 1
ATOM 1609 O O . LYS A 1 192 ? -16.437 1.563 15.076 1.00 97.62 192 LYS A O 1
ATOM 1614 N N . TYR A 1 193 ? -16.019 1.298 17.262 1.00 97.81 193 TYR A N 1
ATOM 1615 C CA . TYR A 1 193 ? -14.611 0.940 17.074 1.00 97.81 193 TYR A CA 1
ATOM 1616 C C . TYR A 1 193 ? -14.450 -0.276 16.161 1.00 97.81 193 TYR A C 1
ATOM 1618 O O . TYR A 1 193 ? -13.638 -0.251 15.239 1.00 97.81 193 TYR A O 1
ATOM 1626 N N . ARG A 1 194 ? -15.248 -1.330 16.368 1.00 97.50 194 ARG A N 1
ATOM 1627 C CA . ARG A 1 194 ? -15.207 -2.533 15.523 1.00 97.50 194 ARG A CA 1
ATOM 1628 C C . ARG A 1 194 ? -15.573 -2.238 14.068 1.00 97.50 194 ARG A C 1
ATOM 1630 O O . ARG A 1 194 ? -14.938 -2.793 13.175 1.00 97.50 194 ARG A O 1
ATOM 1637 N N . GLN A 1 195 ? -16.557 -1.373 13.825 1.00 97.81 195 GLN A N 1
ATOM 1638 C CA . GLN A 1 195 ? -16.931 -0.942 12.474 1.00 97.81 195 GLN A CA 1
ATOM 1639 C C . GLN A 1 195 ? -15.778 -0.200 11.791 1.00 97.81 195 GLN A C 1
ATOM 1641 O O . GLN A 1 195 ? -15.327 -0.636 10.734 1.00 97.81 195 GLN A O 1
ATOM 1646 N N . ILE A 1 196 ? -15.229 0.829 12.443 1.00 97.19 196 ILE A N 1
ATOM 1647 C CA . ILE A 1 196 ? -14.127 1.633 11.893 1.00 97.19 196 ILE A CA 1
ATOM 1648 C C . ILE A 1 196 ? -12.888 0.762 11.640 1.00 97.19 196 ILE A C 1
ATOM 1650 O O . ILE A 1 196 ? -12.264 0.854 10.586 1.00 97.19 196 ILE A O 1
ATOM 1654 N N . ILE A 1 197 ? -12.530 -0.130 12.573 1.00 97.62 197 ILE A N 1
ATOM 1655 C CA . ILE A 1 197 ? -11.400 -1.055 12.394 1.00 97.62 197 ILE A CA 1
ATOM 1656 C C . ILE A 1 197 ? -11.617 -1.955 11.175 1.00 97.62 197 ILE A C 1
ATOM 1658 O O . ILE A 1 197 ? -10.676 -2.185 10.415 1.00 97.62 197 ILE A O 1
ATOM 1662 N N . ASN A 1 198 ? -12.832 -2.471 10.972 1.00 97.56 198 ASN A N 1
ATOM 1663 C CA . ASN A 1 198 ? -13.136 -3.320 9.823 1.00 97.56 198 ASN A CA 1
ATOM 1664 C C . ASN A 1 198 ? -13.035 -2.553 8.500 1.00 97.56 198 ASN A C 1
ATOM 1666 O O . ASN A 1 198 ? -12.425 -3.065 7.564 1.00 97.56 198 ASN A O 1
ATOM 1670 N N . GLU A 1 199 ? -13.558 -1.329 8.435 1.00 96.38 199 GLU A N 1
ATOM 1671 C CA . GLU A 1 199 ? -13.417 -0.450 7.265 1.00 96.38 199 GLU A CA 1
ATOM 1672 C C . GLU A 1 199 ? -11.938 -0.199 6.943 1.00 96.38 199 GLU A C 1
ATOM 1674 O O . GLU A 1 199 ? -11.481 -0.450 5.829 1.00 96.38 199 GLU A O 1
ATOM 1679 N N . LYS A 1 200 ? -11.135 0.159 7.950 1.00 95.75 200 LYS A N 1
ATOM 1680 C CA . LYS A 1 200 ? -9.694 0.386 7.773 1.00 95.75 200 LYS A CA 1
ATOM 1681 C C . LYS A 1 200 ? -8.935 -0.884 7.379 1.00 95.75 200 LYS A C 1
ATOM 1683 O O . LYS A 1 200 ? -7.975 -0.814 6.612 1.00 95.75 200 LYS A O 1
ATOM 1688 N N . LYS A 1 201 ? -9.343 -2.060 7.870 1.00 97.25 201 LYS A N 1
ATOM 1689 C CA . LYS A 1 201 ? -8.770 -3.354 7.451 1.00 97.25 201 LYS A CA 1
ATOM 1690 C C . LYS A 1 201 ? -9.060 -3.652 5.982 1.00 97.25 201 LYS A C 1
ATOM 1692 O O . LYS A 1 201 ? -8.188 -4.190 5.300 1.00 97.25 201 LYS A O 1
ATOM 1697 N N . ILE A 1 202 ? -10.243 -3.283 5.495 1.00 96.38 202 ILE A N 1
ATOM 1698 C CA . ILE A 1 202 ? -10.597 -3.372 4.075 1.00 96.38 202 ILE A CA 1
ATOM 1699 C C . ILE A 1 202 ? -9.709 -2.424 3.255 1.00 96.38 202 ILE A C 1
ATOM 1701 O O . ILE A 1 202 ? -9.085 -2.876 2.296 1.00 96.38 202 ILE A O 1
ATOM 1705 N N . ASP A 1 203 ? -9.553 -1.165 3.676 1.00 92.75 203 ASP A N 1
ATOM 1706 C CA . ASP A 1 203 ? -8.662 -0.200 3.011 1.00 92.75 203 ASP A CA 1
ATOM 1707 C C . ASP A 1 203 ? -7.209 -0.699 2.955 1.00 92.75 203 ASP A C 1
ATOM 1709 O O . ASP A 1 203 ? -6.557 -0.654 1.912 1.00 92.75 203 ASP A O 1
ATOM 1713 N N . SER A 1 204 ? -6.699 -1.227 4.072 1.00 96.00 204 SER A N 1
ATOM 1714 C CA . SER A 1 204 ? -5.357 -1.817 4.154 1.00 96.00 204 SER A CA 1
ATOM 1715 C C . SER A 1 204 ? -5.188 -2.987 3.182 1.00 96.00 204 SER A C 1
ATOM 1717 O O . SER A 1 204 ? -4.135 -3.119 2.555 1.00 96.00 204 SER A O 1
ATOM 1719 N N . LYS A 1 205 ? -6.220 -3.824 3.023 1.00 97.00 205 LYS A N 1
ATOM 1720 C CA . LYS A 1 205 ? -6.211 -4.936 2.069 1.00 97.00 205 LYS A CA 1
ATOM 1721 C C . LYS A 1 205 ? -6.140 -4.431 0.625 1.00 97.00 205 LYS A C 1
ATOM 1723 O O . LYS A 1 205 ? -5.273 -4.893 -0.111 1.00 97.00 205 LYS A O 1
ATOM 1728 N N . TYR A 1 206 ? -6.972 -3.459 0.248 1.00 94.56 206 TYR A N 1
ATOM 1729 C CA . TYR A 1 206 ? -6.936 -2.872 -1.096 1.00 94.56 206 TYR A CA 1
ATOM 1730 C C . TYR A 1 206 ? -5.582 -2.230 -1.412 1.00 94.56 206 TYR A C 1
ATOM 1732 O O . TYR A 1 206 ? -5.025 -2.470 -2.478 1.00 94.56 206 TYR A O 1
ATOM 1740 N N . LEU A 1 207 ? -5.004 -1.483 -0.466 1.00 93.19 207 LEU A N 1
ATOM 1741 C CA . LEU A 1 207 ? -3.680 -0.878 -0.645 1.00 93.19 207 LEU A CA 1
ATOM 1742 C C . LEU A 1 207 ? -2.572 -1.928 -0.824 1.00 93.19 207 LEU A C 1
ATOM 1744 O O . LEU A 1 207 ? -1.643 -1.706 -1.596 1.00 93.19 207 LEU A O 1
ATOM 1748 N N . LYS A 1 208 ? -2.661 -3.080 -0.142 1.00 94.69 208 LYS A N 1
ATOM 1749 C CA . LYS A 1 208 ? -1.721 -4.201 -0.328 1.00 94.69 208 LYS A CA 1
ATOM 1750 C C . LYS A 1 208 ? -1.845 -4.828 -1.713 1.00 94.69 208 LYS A C 1
ATOM 1752 O O . LYS A 1 208 ? -0.827 -5.110 -2.341 1.00 94.69 208 LYS A O 1
ATOM 1757 N N . GLU A 1 209 ? -3.071 -5.035 -2.183 1.00 94.94 209 GLU A N 1
ATOM 1758 C CA . GLU A 1 209 ? -3.338 -5.561 -3.526 1.00 94.94 209 GLU A CA 1
ATOM 1759 C C . GLU A 1 209 ? -2.832 -4.594 -4.607 1.00 94.94 209 GLU A C 1
ATOM 1761 O O . GLU A 1 209 ? -2.127 -5.013 -5.523 1.00 94.94 209 GLU A O 1
ATOM 1766 N N . GLU A 1 210 ? -3.093 -3.294 -4.458 1.00 91.62 210 GLU A N 1
ATOM 1767 C CA . GLU A 1 210 ? -2.596 -2.247 -5.358 1.00 91.62 210 GLU A CA 1
ATOM 1768 C C . GLU A 1 210 ? -1.059 -2.197 -5.378 1.00 91.62 210 GLU A C 1
ATOM 1770 O O . GLU A 1 210 ? -0.446 -2.184 -6.446 1.00 91.62 210 GLU A O 1
ATOM 1775 N N . GLN A 1 211 ? -0.416 -2.259 -4.207 1.00 91.00 211 GLN A N 1
ATOM 1776 C CA . GLN A 1 211 ? 1.043 -2.309 -4.100 1.00 91.00 211 GLN A CA 1
ATOM 1777 C C . GLN A 1 211 ? 1.629 -3.551 -4.791 1.00 91.00 211 GLN A C 1
ATOM 1779 O O . GLN A 1 211 ? 2.671 -3.464 -5.444 1.00 91.00 211 GLN A O 1
ATOM 1784 N N . GLN A 1 212 ? 0.969 -4.705 -4.667 1.00 93.00 212 GLN A N 1
ATOM 1785 C CA . GLN A 1 212 ? 1.394 -5.942 -5.319 1.00 93.00 212 GLN A CA 1
ATOM 1786 C C . GLN A 1 212 ? 1.249 -5.859 -6.843 1.00 93.00 212 GLN A C 1
ATOM 1788 O O . GLN A 1 212 ? 2.164 -6.260 -7.564 1.00 93.00 212 GLN A O 1
ATOM 1793 N N . LEU A 1 213 ? 0.124 -5.333 -7.337 1.00 92.25 213 LEU A N 1
ATOM 1794 C CA . LEU A 1 213 ? -0.111 -5.131 -8.767 1.00 92.25 213 LEU A CA 1
ATOM 1795 C C . LEU A 1 213 ? 0.955 -4.214 -9.370 1.00 92.25 213 LEU A C 1
ATOM 1797 O O . LEU A 1 213 ? 1.613 -4.605 -10.334 1.00 92.25 213 LEU A O 1
ATOM 1801 N N . LEU A 1 214 ? 1.208 -3.064 -8.741 1.00 88.50 214 LEU A N 1
ATOM 1802 C CA . LEU A 1 214 ? 2.226 -2.124 -9.202 1.00 88.50 214 LEU A CA 1
ATOM 1803 C C . LEU A 1 214 ? 3.632 -2.747 -9.180 1.00 88.50 214 LEU A C 1
ATOM 1805 O O . LEU A 1 214 ? 4.400 -2.602 -10.129 1.00 88.50 214 LEU A O 1
ATOM 1809 N N . GLY A 1 215 ? 3.964 -3.517 -8.137 1.00 87.00 215 GLY A N 1
ATOM 1810 C CA . GLY A 1 215 ? 5.227 -4.259 -8.066 1.00 87.00 215 GLY A CA 1
ATOM 1811 C C . GLY A 1 215 ? 5.394 -5.280 -9.203 1.00 87.00 215 GLY A C 1
ATOM 1812 O O . GLY A 1 215 ? 6.481 -5.412 -9.779 1.00 87.00 215 GLY A O 1
ATOM 1813 N N . ASN A 1 216 ? 4.313 -5.971 -9.573 1.00 88.62 216 ASN A N 1
ATOM 1814 C CA . ASN A 1 216 ? 4.308 -6.911 -10.694 1.00 88.62 216 ASN A CA 1
ATOM 1815 C C . ASN A 1 216 ? 4.486 -6.197 -12.041 1.00 88.62 216 ASN A C 1
ATOM 1817 O O . ASN A 1 216 ? 5.247 -6.681 -12.883 1.00 88.62 216 ASN A O 1
ATOM 1821 N N . GLU A 1 217 ? 3.827 -5.053 -12.239 1.00 87.06 217 GLU A N 1
ATOM 1822 C CA . GLU A 1 217 ? 3.965 -4.229 -13.446 1.00 87.06 217 GLU A CA 1
ATOM 1823 C C . GLU A 1 217 ? 5.397 -3.733 -13.628 1.00 87.06 217 GLU A C 1
ATOM 1825 O O . GLU A 1 217 ? 5.976 -3.921 -14.697 1.00 87.06 217 GLU A O 1
ATOM 1830 N N . ILE A 1 218 ? 6.013 -3.201 -12.569 1.00 83.19 218 ILE A N 1
ATOM 1831 C CA . ILE A 1 218 ? 7.415 -2.757 -12.581 1.00 83.19 218 ILE A CA 1
ATOM 1832 C C . ILE A 1 218 ? 8.334 -3.907 -12.983 1.00 83.19 218 ILE A C 1
ATOM 1834 O O . ILE A 1 218 ? 9.158 -3.768 -13.886 1.00 83.19 218 ILE A O 1
ATOM 1838 N N . THR A 1 219 ? 8.147 -5.078 -12.374 1.00 86.88 219 THR A N 1
ATOM 1839 C CA . THR A 1 219 ? 8.929 -6.278 -12.698 1.00 86.88 219 THR A CA 1
ATOM 1840 C C . THR A 1 219 ? 8.700 -6.728 -14.148 1.00 86.88 219 THR A C 1
ATOM 1842 O O . THR A 1 219 ? 9.610 -7.233 -14.810 1.00 86.88 219 THR A O 1
ATOM 1845 N N . GLY A 1 220 ? 7.481 -6.571 -14.671 1.00 84.69 220 GLY A N 1
ATOM 1846 C CA . GLY A 1 220 ? 7.146 -6.823 -16.073 1.00 84.69 220 GLY A CA 1
ATOM 1847 C C . GLY A 1 220 ? 7.872 -5.872 -17.024 1.00 84.69 220 GLY A C 1
ATOM 1848 O O . GLY A 1 220 ? 8.534 -6.326 -17.957 1.00 84.69 220 GLY A O 1
ATOM 1849 N N . ILE A 1 221 ? 7.815 -4.569 -16.748 1.00 80.69 221 ILE A N 1
ATOM 1850 C CA . ILE A 1 221 ? 8.479 -3.526 -17.537 1.00 80.69 221 ILE A CA 1
ATOM 1851 C C . ILE A 1 221 ? 9.997 -3.720 -17.515 1.00 80.69 221 ILE A C 1
ATOM 1853 O O . ILE A 1 221 ? 10.633 -3.681 -18.567 1.00 80.69 221 ILE A O 1
ATOM 1857 N N . GLN A 1 222 ? 10.586 -3.999 -16.351 1.00 82.12 222 GLN A N 1
ATOM 1858 C CA . GLN A 1 222 ? 12.024 -4.242 -16.214 1.00 82.12 222 GLN A CA 1
ATOM 1859 C C . GLN A 1 222 ? 12.483 -5.454 -17.034 1.00 82.12 222 GLN A C 1
ATOM 1861 O O . GLN A 1 222 ? 13.500 -5.374 -17.729 1.00 82.12 222 GLN A O 1
ATOM 1866 N N . ARG A 1 223 ? 11.708 -6.548 -17.031 1.00 84.44 223 ARG A N 1
ATOM 1867 C CA . ARG A 1 223 ? 11.965 -7.711 -17.897 1.00 84.44 223 ARG A CA 1
ATOM 1868 C C . ARG A 1 223 ? 11.835 -7.364 -19.379 1.00 84.44 223 ARG A C 1
ATOM 1870 O O . ARG A 1 223 ? 12.711 -7.725 -20.159 1.00 84.44 223 ARG A O 1
ATOM 1877 N N . GLY A 1 224 ? 10.789 -6.634 -19.768 1.00 78.44 224 GLY A N 1
ATOM 1878 C CA . GLY A 1 224 ? 10.610 -6.173 -21.148 1.00 78.44 224 GLY A CA 1
ATOM 1879 C C . GLY A 1 224 ? 11.788 -5.321 -21.627 1.00 78.44 224 GLY A C 1
ATOM 1880 O O . GLY A 1 224 ? 12.335 -5.555 -22.702 1.00 78.44 224 GLY A O 1
ATOM 1881 N N . LEU A 1 225 ? 12.251 -4.394 -20.788 1.00 78.62 225 LEU A N 1
ATOM 1882 C CA . LEU A 1 225 ? 13.390 -3.528 -21.078 1.00 78.62 225 LEU A CA 1
ATOM 1883 C C . LEU A 1 225 ? 14.705 -4.318 -21.202 1.00 78.62 225 LEU A C 1
ATOM 1885 O O . LEU A 1 225 ? 15.533 -4.014 -22.063 1.00 78.62 225 LEU A O 1
ATOM 1889 N N . GLN A 1 226 ? 14.886 -5.361 -20.387 1.00 80.06 226 GLN A N 1
ATOM 1890 C CA . GLN A 1 226 ? 16.018 -6.280 -20.500 1.00 80.06 226 GLN A CA 1
ATOM 1891 C C . GLN A 1 226 ? 15.970 -7.098 -21.800 1.00 80.06 226 GLN A C 1
ATOM 1893 O O . GLN A 1 226 ? 16.997 -7.225 -22.464 1.00 80.06 226 GLN A O 1
ATOM 1898 N N . ASN A 1 227 ? 14.798 -7.595 -22.200 1.00 78.75 227 ASN A N 1
ATOM 1899 C CA . ASN A 1 227 ? 14.635 -8.345 -23.449 1.00 78.75 227 ASN A CA 1
ATOM 1900 C C . ASN A 1 227 ? 14.947 -7.478 -24.673 1.00 78.75 227 ASN A C 1
ATOM 1902 O O . ASN A 1 227 ? 15.744 -7.883 -25.514 1.00 78.75 227 ASN A O 1
ATOM 1906 N N . VAL A 1 228 ? 14.428 -6.247 -24.721 1.00 76.75 228 VAL A N 1
ATOM 1907 C CA . VAL A 1 228 ? 14.742 -5.285 -25.794 1.00 76.75 228 VAL A CA 1
ATOM 1908 C C . VAL A 1 228 ? 16.248 -5.010 -25.867 1.00 76.75 228 VAL A C 1
ATOM 1910 O O . VAL A 1 228 ? 16.819 -4.909 -26.954 1.00 76.75 228 VAL A O 1
ATOM 1913 N N . LYS A 1 229 ? 16.927 -4.922 -24.716 1.00 77.62 229 LYS A N 1
ATOM 1914 C CA . LYS A 1 229 ? 18.386 -4.763 -24.674 1.00 77.62 229 LYS A CA 1
ATOM 1915 C C . LYS A 1 229 ? 19.108 -5.969 -25.290 1.00 77.62 229 LYS A C 1
ATOM 1917 O O . LYS A 1 229 ? 20.058 -5.772 -26.044 1.00 77.62 229 LYS A O 1
ATOM 1922 N N . LEU A 1 230 ? 18.667 -7.191 -24.991 1.00 74.88 230 LEU A N 1
ATOM 1923 C CA . LEU A 1 230 ? 19.238 -8.417 -25.560 1.00 74.88 230 LEU A CA 1
ATOM 1924 C C . LEU A 1 230 ? 18.984 -8.521 -27.072 1.00 74.88 230 LEU A C 1
ATOM 1926 O O . LEU A 1 230 ? 19.908 -8.833 -27.822 1.00 74.88 230 LEU A O 1
ATOM 1930 N N . GLU A 1 231 ? 17.776 -8.191 -27.534 1.00 77.44 231 GLU A N 1
ATOM 1931 C CA . GLU A 1 231 ? 17.434 -8.151 -28.962 1.00 77.44 231 GLU A CA 1
ATOM 1932 C C . GLU A 1 231 ? 18.291 -7.138 -29.724 1.00 77.44 231 GLU A C 1
ATOM 1934 O O . GLU A 1 231 ? 18.815 -7.450 -30.794 1.00 77.44 231 GLU A O 1
ATOM 1939 N N . LYS A 1 232 ? 18.503 -5.943 -29.155 1.00 77.25 232 LYS A N 1
ATOM 1940 C CA . LYS A 1 232 ? 19.382 -4.928 -29.748 1.00 77.25 232 LYS A CA 1
ATOM 1941 C C . LYS A 1 232 ? 20.812 -5.451 -29.916 1.00 77.25 232 LYS A C 1
ATOM 1943 O O . LYS A 1 232 ? 21.373 -5.310 -31.000 1.00 77.25 232 LYS A O 1
ATOM 1948 N N . ILE A 1 233 ? 21.371 -6.090 -28.885 1.00 75.75 233 ILE A N 1
ATOM 1949 C CA . ILE A 1 233 ? 22.714 -6.692 -28.941 1.00 75.75 233 ILE A CA 1
ATOM 1950 C C . ILE A 1 233 ? 22.776 -7.767 -30.035 1.00 75.75 233 ILE A C 1
ATOM 1952 O O . ILE A 1 233 ? 23.708 -7.775 -30.837 1.00 75.75 233 ILE A O 1
ATOM 1956 N N . SER A 1 234 ? 21.768 -8.639 -30.116 1.00 77.62 234 SER A N 1
ATOM 1957 C CA . SER A 1 234 ? 21.702 -9.683 -31.146 1.00 77.62 234 SER A CA 1
ATOM 1958 C C . SER A 1 234 ? 21.637 -9.100 -32.564 1.00 77.62 234 SER A C 1
ATOM 1960 O O . SER A 1 234 ? 22.355 -9.547 -33.459 1.00 77.62 234 SER A O 1
ATOM 1962 N N . LEU A 1 235 ? 20.832 -8.055 -32.781 1.00 77.12 235 LEU A N 1
ATOM 1963 C CA . LEU A 1 235 ? 20.744 -7.366 -34.071 1.00 77.12 235 LEU A CA 1
ATOM 1964 C C . LEU A 1 235 ? 22.063 -6.689 -34.461 1.00 77.12 235 LEU A C 1
ATOM 1966 O O . LEU A 1 235 ? 22.446 -6.730 -35.631 1.00 77.12 235 LEU A O 1
ATOM 1970 N N . GLU A 1 236 ? 22.763 -6.073 -33.508 1.00 77.88 236 GLU A N 1
ATOM 1971 C CA . GLU A 1 236 ? 24.084 -5.477 -33.737 1.00 77.88 236 GLU A CA 1
ATOM 1972 C C . GLU A 1 236 ? 25.122 -6.542 -34.116 1.00 77.88 236 GLU A C 1
ATOM 1974 O O . GLU A 1 236 ? 25.830 -6.374 -35.110 1.00 77.88 236 GLU A O 1
ATOM 1979 N N . GLN A 1 237 ? 25.140 -7.683 -33.420 1.00 73.69 237 GLN A N 1
ATOM 1980 C CA . GLN A 1 237 ? 25.997 -8.823 -33.762 1.00 73.69 237 GLN A CA 1
ATOM 1981 C C . GLN A 1 237 ? 25.695 -9.366 -35.167 1.00 73.69 237 GLN A C 1
ATOM 1983 O O . GLN A 1 237 ? 26.610 -9.555 -35.968 1.00 73.69 237 GLN A O 1
ATOM 1988 N N . ASN A 1 238 ? 24.418 -9.540 -35.519 1.00 77.50 238 ASN A N 1
ATOM 1989 C CA . ASN A 1 238 ? 24.015 -10.023 -36.843 1.00 77.50 238 ASN A CA 1
ATOM 1990 C C . ASN A 1 238 ? 24.417 -9.059 -37.970 1.00 77.50 238 ASN A C 1
ATOM 1992 O O . ASN A 1 238 ? 24.833 -9.497 -39.045 1.00 77.50 238 ASN A O 1
ATOM 1996 N N . LYS A 1 239 ? 24.335 -7.742 -37.735 1.00 78.50 239 LYS A N 1
ATOM 1997 C CA . LYS A 1 239 ? 24.819 -6.733 -38.692 1.00 78.50 239 LYS A CA 1
ATOM 1998 C C . LYS A 1 239 ? 26.323 -6.852 -38.912 1.00 78.50 239 LYS A C 1
ATOM 2000 O O . LYS A 1 239 ? 26.755 -6.849 -40.061 1.00 78.50 239 LYS A O 1
ATOM 2005 N N . ILE A 1 240 ? 27.100 -6.997 -37.839 1.00 72.62 240 ILE A N 1
ATOM 2006 C CA . ILE A 1 240 ? 28.556 -7.181 -37.907 1.00 72.62 240 ILE A CA 1
ATOM 2007 C C . ILE A 1 240 ? 28.904 -8.440 -38.710 1.00 72.62 240 ILE A C 1
ATOM 2009 O O . ILE A 1 240 ? 29.711 -8.371 -39.636 1.00 72.62 240 ILE A O 1
ATOM 2013 N N . VAL A 1 241 ? 28.245 -9.566 -38.424 1.00 74.75 241 VAL A N 1
ATOM 2014 C CA . VAL A 1 241 ? 28.446 -10.827 -39.157 1.00 74.75 241 VAL A CA 1
ATOM 2015 C C . VAL A 1 241 ? 28.094 -10.671 -40.639 1.00 74.75 241 VAL A C 1
ATOM 2017 O O . VAL A 1 241 ? 28.853 -11.103 -41.503 1.00 74.75 241 VAL A O 1
ATOM 2020 N N . SER A 1 242 ? 26.979 -10.008 -40.962 1.00 75.88 242 SER A N 1
ATOM 2021 C CA . SER A 1 242 ? 26.586 -9.761 -42.355 1.00 75.88 242 SER A CA 1
ATOM 2022 C C . SER A 1 242 ? 27.597 -8.888 -43.101 1.00 75.88 242 SER A C 1
ATOM 2024 O O . SER A 1 242 ? 27.907 -9.168 -44.259 1.00 75.88 242 SER A O 1
ATOM 2026 N N . ILE A 1 243 ? 28.130 -7.850 -42.449 1.00 73.94 243 ILE A N 1
ATOM 2027 C CA . ILE A 1 243 ? 29.190 -7.007 -43.011 1.00 73.94 243 ILE A CA 1
ATOM 2028 C C . ILE A 1 243 ? 30.434 -7.859 -43.276 1.00 73.94 243 ILE A C 1
ATOM 2030 O O . ILE A 1 243 ? 30.947 -7.849 -44.393 1.00 73.94 243 ILE A O 1
ATOM 2034 N N . TYR A 1 244 ? 30.866 -8.649 -42.292 1.00 68.94 244 TYR A N 1
ATOM 2035 C CA . TYR A 1 244 ? 32.027 -9.525 -42.413 1.00 68.94 244 TYR A CA 1
ATOM 2036 C C . TYR A 1 244 ? 31.897 -10.509 -43.592 1.00 68.94 244 TYR A C 1
ATOM 2038 O O . TYR A 1 244 ? 32.802 -10.603 -44.418 1.00 68.94 244 TYR A O 1
ATOM 2046 N N . LEU A 1 245 ? 30.740 -11.167 -43.735 1.00 73.12 245 LEU A N 1
ATOM 2047 C CA . LEU A 1 245 ? 30.462 -12.098 -44.838 1.00 73.12 245 LEU A CA 1
ATOM 2048 C C . LEU A 1 245 ? 30.435 -11.418 -46.220 1.00 73.12 245 LEU A C 1
ATOM 2050 O O . LEU A 1 245 ? 30.858 -12.004 -47.218 1.00 73.12 245 LEU A O 1
ATOM 2054 N N . LYS A 1 246 ? 29.950 -10.173 -46.302 1.00 74.12 246 LYS A N 1
ATOM 2055 C CA . LYS A 1 246 ? 29.993 -9.387 -47.548 1.00 74.12 246 LYS A CA 1
ATOM 2056 C C . LYS A 1 246 ? 31.422 -9.008 -47.931 1.00 74.12 246 LYS A C 1
ATOM 2058 O O . LYS A 1 246 ? 31.766 -9.065 -49.105 1.00 74.12 246 LYS A O 1
ATOM 2063 N N . PHE A 1 247 ? 32.266 -8.668 -46.960 1.00 66.38 247 PHE A N 1
ATOM 2064 C CA . PHE A 1 247 ? 33.681 -8.402 -47.223 1.00 66.38 247 PHE A CA 1
ATOM 2065 C C . PHE A 1 247 ? 34.436 -9.671 -47.638 1.00 66.38 247 PHE A C 1
ATOM 2067 O O . PHE A 1 247 ? 35.217 -9.624 -48.585 1.00 66.38 247 PHE A O 1
ATOM 2074 N N . SER A 1 248 ? 34.165 -10.819 -47.006 1.00 65.69 248 SER A N 1
ATOM 2075 C CA . SER A 1 248 ? 34.855 -12.076 -47.328 1.00 65.69 248 SER A CA 1
ATOM 2076 C C . SER A 1 248 ? 34.478 -12.674 -48.687 1.00 65.69 248 SER A C 1
ATOM 2078 O O . SER A 1 248 ? 35.184 -13.539 -49.187 1.00 65.69 248 SER A O 1
ATOM 2080 N N . THR A 1 249 ? 33.366 -12.246 -49.286 1.00 70.50 249 THR A N 1
ATOM 2081 C CA . THR A 1 249 ? 32.933 -12.697 -50.622 1.00 70.50 249 THR A CA 1
ATOM 2082 C C . THR A 1 249 ? 33.396 -11.777 -51.752 1.00 70.50 249 THR A C 1
ATOM 2084 O O . THR A 1 249 ? 33.279 -12.153 -52.915 1.00 70.50 249 THR A O 1
ATOM 2087 N N . SER A 1 250 ? 33.935 -10.593 -51.433 1.00 59.06 250 SER A N 1
ATOM 2088 C CA . SER A 1 250 ? 34.217 -9.535 -52.413 1.00 59.06 250 SER A CA 1
ATOM 2089 C C . SER A 1 250 ? 35.706 -9.198 -52.586 1.00 59.06 250 SER A C 1
ATOM 2091 O O . SER A 1 250 ? 36.030 -8.392 -53.456 1.00 59.06 250 SER A O 1
ATOM 2093 N N . TYR A 1 251 ? 36.604 -9.790 -51.790 1.00 56.53 251 TYR A N 1
ATOM 2094 C CA . TYR A 1 251 ? 38.046 -9.504 -51.800 1.00 56.53 251 TYR A CA 1
ATOM 2095 C C . TYR A 1 251 ? 38.904 -10.768 -51.932 1.00 56.53 251 TYR A C 1
ATOM 2097 O O . TYR A 1 251 ? 38.478 -11.865 -51.583 1.00 56.53 251 TYR A O 1
ATOM 2105 N N . ASP A 1 252 ? 40.127 -10.589 -52.435 1.00 61.81 252 ASP A N 1
ATOM 2106 C CA . ASP A 1 252 ? 41.118 -11.652 -52.599 1.00 61.81 252 ASP A CA 1
ATOM 2107 C C . ASP A 1 252 ? 41.607 -12.184 -51.235 1.00 61.81 252 ASP A C 1
ATOM 2109 O O . ASP A 1 252 ? 41.614 -11.463 -50.228 1.00 61.81 252 ASP A O 1
ATOM 2113 N N . TYR A 1 253 ? 42.015 -13.453 -51.187 1.00 59.12 253 TYR A N 1
ATOM 2114 C CA . TYR A 1 253 ? 42.214 -14.218 -49.942 1.00 59.12 253 TYR A CA 1
ATOM 2115 C C . TYR A 1 253 ? 43.233 -13.575 -48.975 1.00 59.12 253 TYR A C 1
ATOM 2117 O O . TYR A 1 253 ? 43.087 -13.663 -47.752 1.00 59.12 253 TYR A O 1
ATOM 2125 N N . GLU A 1 254 ? 44.247 -12.881 -49.504 1.00 57.81 254 GLU A N 1
ATOM 2126 C CA . GLU A 1 254 ? 45.252 -12.175 -48.697 1.00 57.81 254 GLU A CA 1
ATOM 2127 C C . GLU A 1 254 ? 44.706 -10.910 -48.018 1.00 57.81 254 GLU A C 1
ATOM 2129 O O . GLU A 1 254 ? 45.029 -10.648 -46.859 1.00 57.81 254 GLU A O 1
ATOM 2134 N N . SER A 1 255 ? 43.821 -10.159 -48.682 1.00 60.12 255 SER A N 1
ATOM 2135 C CA . SER A 1 255 ? 43.196 -8.964 -48.097 1.00 60.12 255 SER A CA 1
ATOM 2136 C C . SER A 1 255 ? 42.221 -9.323 -46.970 1.00 60.12 255 SER A C 1
ATOM 2138 O O . SER A 1 255 ? 42.123 -8.605 -45.975 1.00 60.12 255 SER A O 1
ATOM 2140 N N . ILE A 1 256 ? 41.545 -10.472 -47.080 1.00 57.22 256 ILE A N 1
ATOM 2141 C CA . ILE A 1 256 ? 40.649 -10.995 -46.036 1.00 57.22 256 ILE A CA 1
ATOM 2142 C C . ILE A 1 256 ? 41.441 -11.387 -44.782 1.00 57.22 256 ILE A C 1
ATOM 2144 O O . ILE A 1 256 ? 41.015 -11.079 -43.668 1.00 57.22 256 ILE A O 1
ATOM 2148 N N . ARG A 1 257 ? 42.610 -12.022 -44.943 1.00 63.38 257 ARG A N 1
ATOM 2149 C CA . ARG A 1 257 ? 43.467 -12.451 -43.825 1.00 63.38 257 ARG A CA 1
ATOM 2150 C C . ARG A 1 257 ? 43.929 -11.269 -42.970 1.00 63.38 257 ARG A C 1
ATOM 2152 O O . ARG A 1 257 ? 43.910 -11.360 -41.743 1.00 63.38 257 ARG A O 1
ATOM 2159 N N . ASP A 1 258 ? 44.293 -10.159 -43.602 1.00 63.62 258 ASP A N 1
ATOM 2160 C CA . ASP A 1 258 ? 44.814 -8.981 -42.904 1.00 63.62 258 ASP A CA 1
ATOM 2161 C C . ASP A 1 258 ? 43.714 -8.215 -42.138 1.00 63.62 258 ASP A C 1
ATOM 2163 O O . ASP A 1 258 ? 43.924 -7.747 -41.015 1.00 63.62 258 ASP A O 1
ATOM 2167 N N . ILE A 1 259 ? 42.493 -8.177 -42.686 1.00 59.69 259 ILE A N 1
ATOM 2168 C CA . ILE A 1 259 ? 41.304 -7.642 -42.000 1.00 59.69 259 ILE A CA 1
ATOM 2169 C C . ILE A 1 259 ? 40.879 -8.561 -40.846 1.00 59.69 259 ILE A C 1
ATOM 2171 O O . ILE A 1 259 ? 40.577 -8.074 -39.756 1.00 59.69 259 ILE A O 1
ATOM 2175 N N . HIS A 1 260 ? 40.903 -9.884 -41.036 1.00 58.09 260 HIS A N 1
ATOM 2176 C CA . HIS A 1 260 ? 40.539 -10.851 -39.995 1.00 58.09 260 HIS A CA 1
ATOM 2177 C C . HIS A 1 260 ? 41.481 -10.777 -38.783 1.00 58.09 260 HIS A C 1
ATOM 2179 O O . HIS A 1 260 ? 41.027 -10.738 -37.640 1.00 58.09 260 HIS A O 1
ATOM 2185 N N . CYS A 1 261 ? 42.790 -10.643 -39.023 1.00 61.44 261 CYS A N 1
ATOM 2186 C CA . CYS A 1 261 ? 43.791 -10.429 -37.975 1.00 61.44 261 CYS A CA 1
ATOM 2187 C C . CYS A 1 261 ? 43.582 -9.122 -37.189 1.00 61.44 261 CYS A C 1
ATOM 2189 O O . CYS A 1 261 ? 43.897 -9.067 -35.999 1.00 61.44 261 CYS A O 1
ATOM 2191 N N . LYS A 1 262 ? 43.053 -8.069 -37.826 1.00 61.38 262 LYS A N 1
ATOM 2192 C CA . LYS A 1 262 ? 42.700 -6.808 -37.150 1.00 61.38 262 LYS A CA 1
ATOM 2193 C C . LYS A 1 262 ? 41.389 -6.925 -36.370 1.00 61.38 262 LYS A C 1
ATOM 2195 O O . LYS A 1 262 ? 41.302 -6.391 -35.270 1.00 61.38 262 LYS A O 1
ATOM 2200 N N . PHE A 1 263 ? 40.411 -7.663 -36.893 1.00 51.53 263 PHE A N 1
ATOM 2201 C CA . PHE A 1 263 ? 39.118 -7.876 -36.242 1.00 51.53 263 PHE A CA 1
ATOM 2202 C C . PHE A 1 263 ? 39.239 -8.717 -34.959 1.00 51.53 263 PHE A C 1
ATOM 2204 O O . PHE A 1 263 ? 38.673 -8.349 -33.935 1.00 51.53 263 PHE A O 1
ATOM 2211 N N . ILE A 1 264 ? 40.058 -9.778 -34.970 1.00 57.44 264 ILE A N 1
ATOM 2212 C CA . ILE A 1 264 ? 40.339 -10.618 -33.786 1.00 57.44 264 ILE A CA 1
ATOM 2213 C C . ILE A 1 264 ? 41.029 -9.830 -32.658 1.00 57.44 264 ILE A C 1
ATOM 2215 O O . ILE A 1 264 ? 40.906 -10.194 -31.498 1.00 57.44 264 ILE A O 1
ATOM 2219 N N . LYS A 1 265 ? 41.745 -8.744 -32.974 1.00 50.44 265 LYS A N 1
ATOM 2220 C CA . LYS A 1 265 ? 42.371 -7.874 -31.964 1.00 50.44 265 LYS A CA 1
ATOM 2221 C C . LYS A 1 265 ? 41.417 -6.839 -31.357 1.00 50.44 265 LYS A C 1
ATOM 2223 O O . LYS A 1 265 ? 41.799 -6.191 -30.388 1.00 50.44 265 LYS A O 1
ATOM 2228 N N . PHE A 1 266 ? 40.250 -6.621 -31.964 1.00 41.94 266 PHE A N 1
ATOM 2229 C CA . PHE A 1 266 ? 39.295 -5.582 -31.562 1.00 41.94 266 PHE A CA 1
ATOM 2230 C C . PHE A 1 266 ? 38.127 -6.130 -30.722 1.00 41.94 2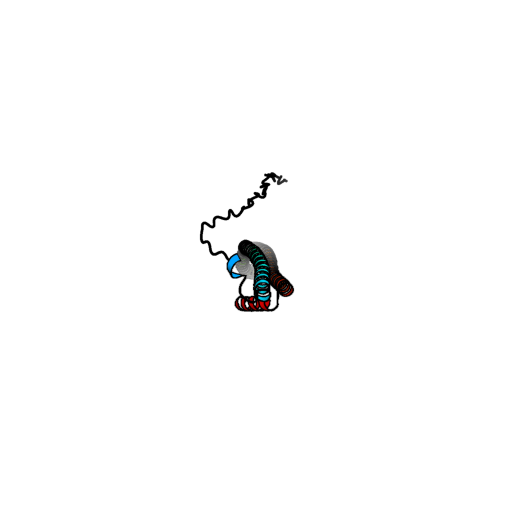66 PHE A C 1
ATOM 2232 O O . PHE A 1 266 ? 37.484 -5.362 -30.008 1.00 41.94 266 PHE A O 1
ATOM 2239 N N . VAL A 1 267 ? 37.855 -7.436 -30.816 1.00 40.72 267 VAL A N 1
ATOM 2240 C CA . VAL A 1 267 ? 36.941 -8.189 -29.935 1.00 40.72 267 VAL A CA 1
ATOM 2241 C C . VAL A 1 267 ? 37.682 -8.609 -28.671 1.00 40.72 267 VAL A C 1
ATOM 2243 O O . VAL A 1 267 ? 37.075 -8.491 -27.585 1.00 40.72 267 VAL A O 1
#

pLDDT: mean 73.31, std 21.0, range [31.95, 98.25]

Radius of gyration: 50.33 Å; chains: 1; bounding box: 114×39×142 Å